Protein AF-A0A165PA59-F1 (afdb_monomer_lite)

pLDDT: mean 86.09, std 17.74, range [39.03, 98.62]

Structure (mmCIF, N/CA/C/O backbone):
data_AF-A0A165PA59-F1
#
_entry.id   AF-A0A165PA59-F1
#
loop_
_atom_site.group_PDB
_atom_site.id
_atom_site.type_symbol
_atom_site.label_atom_id
_atom_site.label_alt_id
_atom_site.label_comp_id
_atom_site.label_asym_id
_atom_site.label_entity_id
_atom_site.label_seq_id
_atom_site.pdbx_PDB_ins_code
_atom_site.Cartn_x
_atom_site.Cartn_y
_atom_site.Cartn_z
_atom_site.occupancy
_atom_site.B_iso_or_equiv
_atom_site.auth_seq_id
_atom_site.auth_comp_id
_atom_site.auth_asym_id
_atom_site.auth_atom_id
_atom_site.pdbx_PDB_model_num
ATOM 1 N N . MET A 1 1 ? 64.901 -26.953 -45.267 1.00 43.97 1 MET A N 1
ATOM 2 C CA . MET A 1 1 ? 63.442 -26.902 -45.429 1.00 43.97 1 MET A CA 1
ATOM 3 C C . MET A 1 1 ? 63.133 -25.618 -46.158 1.00 43.97 1 MET A C 1
ATOM 5 O O . MET A 1 1 ? 63.236 -24.572 -45.540 1.00 43.97 1 MET A O 1
ATOM 9 N N . ASP A 1 2 ? 62.868 -25.517 -47.445 1.00 46.59 2 ASP A N 1
ATOM 10 C CA . ASP A 1 2 ? 62.664 -26.380 -48.616 1.00 46.59 2 ASP A CA 1
ATOM 11 C C . ASP A 1 2 ? 62.467 -25.315 -49.722 1.00 46.59 2 ASP A C 1
ATOM 13 O O . ASP A 1 2 ? 61.924 -24.251 -49.439 1.00 46.59 2 ASP A O 1
ATOM 17 N N . ASN A 1 3 ? 62.831 -25.394 -50.988 1.00 39.03 3 ASN A N 1
ATOM 18 C CA . ASN A 1 3 ? 63.435 -26.355 -51.891 1.00 39.03 3 ASN A CA 1
ATOM 19 C C . ASN A 1 3 ? 63.599 -25.463 -53.150 1.00 39.03 3 ASN A C 1
ATOM 21 O O . ASN A 1 3 ? 62.644 -24.813 -53.569 1.00 39.03 3 ASN A O 1
ATOM 25 N N . GLN A 1 4 ? 64.792 -25.160 -53.656 1.00 43.09 4 GLN A N 1
ATOM 26 C CA . GLN A 1 4 ? 65.420 -25.982 -54.690 1.00 43.09 4 GLN A CA 1
ATOM 27 C C . GLN A 1 4 ? 64.396 -26.627 -55.643 1.00 43.09 4 GLN A C 1
ATOM 29 O O . GLN A 1 4 ? 64.148 -27.823 -55.584 1.00 43.09 4 GLN A O 1
ATOM 34 N N . GLN A 1 5 ? 63.805 -25.847 -56.553 1.00 45.78 5 GLN A N 1
ATOM 35 C CA . GLN A 1 5 ? 63.276 -26.426 -57.789 1.00 45.78 5 GLN A CA 1
ATOM 36 C C . GLN A 1 5 ? 63.194 -25.400 -58.925 1.00 45.78 5 GLN A C 1
ATOM 38 O O . GLN A 1 5 ? 62.396 -24.467 -58.903 1.00 45.78 5 GLN A O 1
ATOM 43 N N . ASN A 1 6 ? 64.018 -25.668 -59.940 1.00 46.66 6 ASN A N 1
ATOM 44 C CA . ASN A 1 6 ? 63.889 -25.247 -61.338 1.00 46.66 6 ASN A CA 1
ATOM 45 C C . ASN A 1 6 ? 64.679 -24.010 -61.784 1.00 46.66 6 ASN A C 1
ATOM 47 O O . ASN A 1 6 ? 64.238 -23.210 -62.604 1.00 46.66 6 ASN A O 1
ATOM 51 N N . GLN A 1 7 ? 65.936 -23.963 -61.343 1.00 44.91 7 GLN A N 1
ATOM 52 C CA . GLN A 1 7 ? 67.061 -23.747 -62.257 1.00 44.91 7 GLN A CA 1
ATOM 53 C C . GLN A 1 7 ? 67.288 -25.049 -63.061 1.00 44.91 7 GLN A C 1
ATOM 55 O O . GLN A 1 7 ? 68.021 -25.916 -62.602 1.00 44.91 7 GLN A O 1
ATOM 60 N N . SER A 1 8 ? 66.599 -25.253 -64.193 1.00 49.06 8 SER A N 1
ATOM 61 C CA . SER A 1 8 ? 66.805 -26.432 -65.071 1.00 49.06 8 SER A CA 1
ATOM 62 C C . SER A 1 8 ? 66.071 -26.336 -66.421 1.00 49.06 8 SER A C 1
ATOM 64 O O . SER A 1 8 ? 65.368 -27.256 -66.821 1.00 49.06 8 SER A O 1
ATOM 66 N N . VAL A 1 9 ? 66.224 -25.229 -67.158 1.00 51.69 9 VAL A N 1
ATOM 67 C CA . VAL A 1 9 ? 65.919 -25.198 -68.613 1.00 51.69 9 VAL A CA 1
ATOM 68 C C . VAL A 1 9 ? 66.969 -24.370 -69.381 1.00 51.69 9 VAL A C 1
ATOM 70 O O . VAL A 1 9 ? 66.689 -23.789 -70.422 1.00 51.69 9 VAL A O 1
ATOM 73 N N . ALA A 1 10 ? 68.190 -24.283 -68.840 1.00 48.81 10 ALA A N 1
ATOM 74 C CA . ALA A 1 10 ? 69.306 -23.539 -69.431 1.00 48.81 10 ALA A CA 1
ATOM 75 C C . ALA A 1 10 ? 70.242 -24.400 -70.304 1.00 48.81 10 ALA A C 1
ATOM 77 O O . ALA A 1 10 ? 71.137 -23.856 -70.933 1.00 48.81 10 ALA A O 1
ATOM 78 N N . GLU A 1 11 ? 70.044 -25.715 -70.398 1.00 47.66 11 GLU A N 1
ATOM 79 C CA . GLU A 1 11 ? 70.949 -26.602 -71.139 1.00 47.66 11 GLU A CA 1
ATOM 80 C C . GLU A 1 11 ? 70.148 -27.723 -71.798 1.00 47.66 11 GLU A C 1
ATOM 82 O O . GLU A 1 11 ? 69.898 -28.753 -71.184 1.00 47.66 11 GLU A O 1
ATOM 87 N N . LEU A 1 12 ? 69.689 -27.513 -73.032 1.00 48.75 12 LEU A N 1
ATOM 88 C CA . LEU A 1 12 ? 69.392 -28.589 -73.981 1.00 48.75 12 LEU A CA 1
ATOM 89 C C . LEU A 1 12 ? 69.238 -27.979 -75.381 1.00 48.75 12 LEU A C 1
ATOM 91 O O . LEU A 1 12 ? 68.203 -27.398 -75.701 1.00 48.75 12 LEU A O 1
ATOM 95 N N . ARG A 1 13 ? 70.274 -28.218 -76.197 1.00 46.50 13 ARG A N 1
ATOM 96 C CA . ARG A 1 13 ? 70.404 -28.018 -77.653 1.00 46.50 13 ARG A CA 1
ATOM 97 C C . ARG A 1 13 ? 70.644 -26.570 -78.114 1.00 46.50 13 ARG A C 1
ATOM 99 O O . ARG A 1 13 ? 69.696 -25.807 -78.188 1.00 46.50 13 ARG A O 1
ATOM 106 N N . GLU A 1 14 ? 71.813 -26.100 -78.564 1.00 47.78 14 GLU A N 1
ATOM 107 C CA . GLU A 1 14 ? 73.073 -26.728 -79.014 1.00 47.78 14 GLU A CA 1
ATOM 108 C C . GLU A 1 14 ? 72.918 -28.105 -79.658 1.00 47.78 14 GLU A C 1
ATOM 110 O O . GLU A 1 14 ? 73.320 -29.116 -79.096 1.00 47.78 14 GLU A O 1
ATOM 115 N N . GLN A 1 15 ? 72.213 -28.148 -80.789 1.00 46.66 15 GLN A N 1
ATOM 116 C CA . GLN A 1 15 ? 72.366 -29.133 -81.870 1.00 46.66 15 GLN A CA 1
ATOM 117 C C . GLN A 1 15 ? 71.216 -28.928 -82.856 1.00 46.66 15 GLN A C 1
ATOM 119 O O . GLN A 1 15 ? 70.137 -29.487 -82.679 1.00 46.66 15 GLN A O 1
ATOM 124 N N . SER A 1 16 ? 71.439 -28.089 -83.864 1.00 46.09 16 SER A N 1
ATOM 125 C CA . SER A 1 16 ? 70.966 -28.315 -85.236 1.00 46.09 16 SER A CA 1
ATOM 126 C C . SER A 1 16 ? 71.482 -27.172 -86.111 1.00 46.09 16 SER A C 1
ATOM 128 O O . SER A 1 16 ? 70.714 -26.403 -86.687 1.00 46.09 16 SER A O 1
ATOM 130 N N . GLU A 1 17 ? 72.808 -27.046 -86.176 1.00 45.47 17 GLU A N 1
ATOM 131 C CA . GLU A 1 17 ? 73.426 -26.481 -87.367 1.00 45.47 17 GLU A CA 1
ATOM 132 C C . GLU A 1 17 ? 73.081 -27.372 -88.569 1.00 45.47 17 GLU A C 1
ATOM 134 O O . GLU A 1 17 ? 72.882 -28.578 -88.436 1.00 45.47 17 GLU A O 1
ATOM 139 N N . GLU A 1 18 ? 73.047 -26.741 -89.739 1.00 47.16 18 GLU A N 1
ATOM 140 C CA . GLU A 1 18 ? 73.250 -27.402 -91.025 1.00 47.16 18 GLU A CA 1
ATOM 141 C C . GLU A 1 18 ? 72.059 -28.189 -91.600 1.00 47.16 18 GLU A C 1
ATOM 143 O O . GLU A 1 18 ? 72.010 -29.415 -91.639 1.00 47.16 18 GLU A O 1
ATOM 148 N N . ASN A 1 19 ? 71.123 -27.458 -92.215 1.00 42.09 19 ASN A N 1
ATOM 149 C CA . ASN A 1 19 ? 70.601 -27.939 -93.492 1.00 42.09 19 ASN A CA 1
ATOM 150 C C . ASN A 1 19 ? 70.258 -26.789 -94.444 1.00 42.09 19 ASN A C 1
ATOM 152 O O . ASN A 1 19 ? 69.203 -26.156 -94.393 1.00 42.09 19 ASN A O 1
ATOM 156 N N . VAL A 1 20 ? 71.223 -26.524 -95.323 1.00 49.94 20 VAL A N 1
ATOM 157 C CA . VAL A 1 20 ? 71.122 -25.667 -96.499 1.00 49.94 20 VAL A CA 1
ATOM 158 C C . VAL A 1 20 ? 70.192 -26.346 -97.501 1.00 49.94 20 VAL A C 1
ATOM 160 O O . VAL A 1 20 ? 70.617 -27.215 -98.259 1.00 49.94 20 VAL A O 1
ATOM 163 N N . HIS A 1 21 ? 68.931 -25.921 -97.560 1.00 44.75 21 HIS A N 1
ATOM 164 C CA . HIS A 1 21 ? 68.066 -26.184 -98.709 1.00 44.75 21 HIS A CA 1
ATOM 165 C C . HIS A 1 21 ? 67.476 -24.886 -99.260 1.00 44.75 21 HIS A C 1
ATOM 167 O O . HIS A 1 21 ? 66.554 -24.277 -98.723 1.00 44.75 21 HIS A O 1
ATOM 173 N N . ARG A 1 22 ? 68.080 -24.479 -100.382 1.00 49.41 22 ARG A N 1
ATOM 174 C CA . ARG A 1 22 ? 67.603 -23.481 -101.335 1.00 49.41 22 ARG A CA 1
ATOM 175 C C . ARG A 1 22 ? 66.211 -23.865 -101.833 1.00 49.41 22 ARG A C 1
ATOM 177 O O . ARG A 1 22 ? 66.063 -24.921 -102.440 1.00 49.41 22 ARG A O 1
ATOM 184 N N . SER A 1 23 ? 65.233 -22.985 -101.636 1.00 44.97 23 SER A N 1
ATOM 185 C CA . SER A 1 23 ? 63.957 -22.888 -102.366 1.00 44.97 23 SER A CA 1
ATOM 186 C C . SER A 1 23 ? 63.273 -21.557 -101.987 1.00 44.97 23 SER A C 1
ATOM 188 O O . SER A 1 23 ? 63.547 -21.015 -100.921 1.00 44.97 23 SER A O 1
ATOM 190 N N . PRO A 1 24 ? 62.395 -21.016 -102.841 1.00 49.44 24 PRO A N 1
ATOM 191 C CA . PRO A 1 24 ? 62.607 -19.897 -103.760 1.00 49.44 24 PRO A CA 1
ATOM 192 C C . PRO A 1 24 ? 62.291 -18.502 -103.155 1.00 49.44 24 PRO A C 1
ATOM 194 O O . PRO A 1 24 ? 61.691 -18.407 -102.084 1.00 49.44 24 PRO A O 1
ATOM 197 N N . PRO A 1 25 ? 62.631 -17.387 -103.837 1.00 48.00 25 PRO A N 1
ATOM 198 C CA . PRO A 1 25 ? 62.260 -16.034 -103.409 1.00 48.00 25 PRO A CA 1
ATOM 199 C C . PRO A 1 25 ? 60.745 -15.795 -103.570 1.00 48.00 25 PRO A C 1
ATOM 201 O O . PRO A 1 25 ? 60.276 -15.275 -104.578 1.00 48.00 25 PRO A O 1
ATOM 204 N N . GLY A 1 26 ? 59.965 -16.198 -102.565 1.00 48.41 26 GLY A N 1
ATOM 205 C CA . GLY A 1 26 ? 58.514 -16.015 -102.498 1.00 48.41 26 GLY A CA 1
ATOM 206 C C . GLY A 1 26 ? 58.102 -14.868 -101.571 1.00 48.41 26 GLY A C 1
ATOM 207 O O . GLY A 1 26 ? 57.873 -15.077 -100.388 1.00 48.41 26 GLY A O 1
ATOM 208 N N . SER A 1 27 ? 58.023 -13.650 -102.110 1.00 53.44 27 SER A N 1
ATOM 209 C CA . SER A 1 27 ? 57.074 -12.573 -101.745 1.00 53.44 27 SER A CA 1
ATOM 210 C C . SER A 1 27 ? 56.603 -12.414 -100.274 1.00 53.44 27 SER A C 1
ATOM 212 O O . SER A 1 27 ? 55.397 -12.360 -100.005 1.00 53.44 27 SER A O 1
ATOM 214 N N . TRP A 1 28 ? 57.513 -12.227 -99.312 1.00 49.41 28 TRP A N 1
ATOM 215 C CA . TRP A 1 28 ? 57.161 -11.826 -97.930 1.00 49.41 28 TRP A CA 1
ATOM 216 C C . TRP A 1 28 ? 56.620 -10.387 -97.828 1.00 49.41 28 TRP A C 1
ATOM 218 O O . TRP A 1 28 ? 55.965 -10.027 -96.850 1.00 49.41 28 TRP A O 1
ATOM 228 N N . THR A 1 29 ? 56.788 -9.582 -98.879 1.00 57.25 29 THR A N 1
ATOM 229 C CA . THR A 1 29 ? 56.208 -8.235 -98.996 1.00 57.25 29 THR A CA 1
ATOM 230 C C . THR A 1 29 ? 54.675 -8.236 -99.096 1.00 57.25 29 THR A C 1
ATOM 232 O O . THR A 1 29 ? 54.064 -7.184 -98.931 1.00 57.25 29 THR A O 1
ATOM 235 N N . SER A 1 30 ? 54.031 -9.398 -99.299 1.00 57.91 30 SER A N 1
ATOM 236 C CA . SER A 1 30 ? 52.562 -9.529 -99.339 1.00 57.91 30 SER A CA 1
ATOM 237 C C . SER A 1 30 ? 51.917 -10.005 -98.026 1.00 57.91 30 SER A C 1
ATOM 239 O O . SER A 1 30 ? 50.702 -9.878 -97.870 1.00 57.91 30 SER A O 1
ATOM 241 N N . VAL A 1 31 ? 52.694 -10.519 -97.061 1.00 62.16 31 VAL A N 1
ATOM 242 C CA . VAL A 1 31 ? 52.158 -11.027 -95.778 1.00 62.16 31 VAL A CA 1
ATOM 243 C C . VAL A 1 31 ? 51.999 -9.897 -94.760 1.00 62.16 31 VAL A C 1
ATOM 245 O O . VAL A 1 31 ? 50.984 -9.826 -94.072 1.00 62.16 31 VAL A O 1
ATOM 248 N N . ILE A 1 32 ? 52.950 -8.961 -94.725 1.00 72.50 32 ILE A N 1
ATOM 249 C CA . ILE A 1 32 ? 52.910 -7.765 -93.870 1.00 72.50 32 ILE A CA 1
ATOM 250 C C . ILE A 1 32 ? 51.631 -6.934 -94.096 1.00 72.50 32 ILE A C 1
ATOM 252 O O . ILE A 1 32 ? 50.944 -6.659 -93.110 1.00 72.50 32 ILE A O 1
ATOM 256 N N . PRO A 1 33 ? 51.225 -6.582 -95.338 1.00 77.88 33 PRO A N 1
ATOM 257 C CA . PRO A 1 33 ? 49.979 -5.844 -95.543 1.00 77.88 33 PRO A CA 1
ATOM 258 C C . PRO A 1 33 ? 48.740 -6.665 -95.163 1.00 77.88 33 PRO A C 1
ATOM 260 O O . PRO A 1 33 ? 47.771 -6.099 -94.671 1.00 77.88 33 PRO A O 1
ATOM 263 N N . ARG A 1 34 ? 48.759 -7.998 -95.307 1.00 76.62 34 ARG A N 1
ATOM 264 C CA . ARG A 1 34 ? 47.630 -8.857 -94.902 1.00 76.62 34 ARG A CA 1
ATOM 265 C C . ARG A 1 34 ? 47.490 -8.963 -93.381 1.00 76.62 34 ARG A C 1
ATOM 267 O O . ARG A 1 34 ? 46.371 -8.908 -92.880 1.00 76.62 34 ARG A O 1
ATOM 274 N N . LEU A 1 35 ? 48.600 -9.048 -92.643 1.00 84.00 35 LEU A N 1
ATOM 275 C CA . LEU A 1 35 ? 48.601 -9.000 -91.176 1.00 84.00 35 LEU A CA 1
ATOM 276 C C . LEU A 1 35 ? 48.203 -7.618 -90.652 1.00 84.00 35 LEU A C 1
ATOM 278 O O . LEU A 1 35 ? 47.472 -7.538 -89.669 1.00 84.00 35 LEU A O 1
ATOM 282 N N . ALA A 1 36 ? 48.624 -6.545 -91.328 1.00 85.12 36 ALA A N 1
ATOM 283 C CA . ALA A 1 36 ? 48.208 -5.184 -91.004 1.00 85.12 36 ALA A CA 1
ATOM 284 C C . ALA A 1 36 ? 46.699 -4.979 -91.216 1.00 85.12 36 ALA A C 1
ATOM 286 O O . ALA A 1 36 ? 46.034 -4.392 -90.370 1.00 85.12 36 ALA A O 1
ATOM 287 N N . VAL A 1 37 ? 46.131 -5.510 -92.306 1.00 85.56 37 VAL A N 1
ATOM 288 C CA . VAL A 1 37 ? 44.679 -5.464 -92.545 1.00 85.56 37 VAL A CA 1
ATOM 289 C C . VAL A 1 37 ? 43.925 -6.326 -91.524 1.00 85.56 37 VAL A C 1
ATOM 291 O O . VAL A 1 37 ? 42.912 -5.887 -90.985 1.00 85.56 37 VAL A O 1
ATOM 294 N N . GLY A 1 38 ? 44.430 -7.521 -91.197 1.00 87.25 38 GLY A N 1
ATOM 295 C CA . GLY A 1 38 ? 43.824 -8.395 -90.188 1.00 87.25 38 GLY A CA 1
ATOM 296 C C . GLY A 1 38 ? 43.825 -7.787 -88.782 1.00 87.25 38 GLY A C 1
ATOM 297 O O . GLY A 1 38 ? 42.800 -7.814 -88.099 1.00 87.25 38 GLY A O 1
ATOM 298 N N . SER A 1 39 ? 44.938 -7.184 -88.356 1.00 86.06 39 SER A N 1
ATOM 299 C CA . SER A 1 39 ? 45.032 -6.511 -87.057 1.00 86.06 39 SER A CA 1
ATOM 300 C C . SER A 1 39 ? 44.167 -5.255 -87.003 1.00 86.06 39 SER A C 1
ATOM 302 O O . SER A 1 39 ? 43.528 -5.023 -85.984 1.00 86.06 39 SER A O 1
ATOM 304 N N . LEU A 1 40 ? 44.052 -4.501 -88.100 1.00 91.88 40 LEU A N 1
ATOM 305 C CA . LEU A 1 40 ? 43.181 -3.328 -88.180 1.00 91.88 40 LEU A CA 1
ATOM 306 C C . LEU A 1 40 ? 41.698 -3.679 -87.971 1.00 91.88 40 LEU A C 1
ATOM 308 O O . LEU A 1 40 ? 40.965 -2.878 -87.398 1.00 91.88 40 LEU A O 1
ATOM 312 N N . VAL A 1 41 ? 41.261 -4.873 -88.391 1.00 89.44 41 VAL A N 1
ATOM 313 C CA . VAL A 1 41 ? 39.879 -5.353 -88.197 1.00 89.44 41 VAL A CA 1
ATOM 314 C C . VAL A 1 41 ? 39.678 -5.999 -86.821 1.00 89.44 41 VAL A C 1
ATOM 316 O O . VAL A 1 41 ? 38.639 -5.800 -86.193 1.00 89.44 41 VAL A O 1
ATOM 319 N N . LEU A 1 42 ? 40.667 -6.736 -86.308 1.00 91.56 42 LEU A N 1
ATOM 320 C CA . LEU A 1 42 ? 40.594 -7.369 -84.983 1.00 91.56 42 LEU A CA 1
ATOM 321 C C . LEU A 1 42 ? 40.731 -6.370 -83.829 1.00 91.56 42 LEU A C 1
ATOM 323 O O . LEU A 1 42 ? 40.122 -6.556 -82.775 1.00 91.56 42 LEU A O 1
ATOM 327 N N . LEU A 1 43 ? 41.502 -5.299 -84.018 1.00 91.06 43 LEU A N 1
ATOM 328 C CA . LEU A 1 43 ? 41.762 -4.292 -82.995 1.00 91.06 43 LEU A CA 1
ATOM 329 C C . LEU A 1 43 ? 40.486 -3.611 -82.478 1.00 91.06 43 LEU A C 1
ATOM 331 O O . LEU A 1 43 ? 40.310 -3.618 -81.264 1.00 91.06 43 LEU A O 1
ATOM 335 N N . PRO A 1 44 ? 39.548 -3.092 -83.296 1.00 88.69 44 PRO A N 1
ATOM 336 C CA . PRO A 1 44 ? 38.299 -2.544 -82.769 1.00 88.69 44 PRO A CA 1
ATOM 337 C C . PRO A 1 44 ? 37.459 -3.614 -82.062 1.00 88.69 44 PRO A C 1
ATOM 339 O O . PRO A 1 44 ? 36.853 -3.323 -81.031 1.00 88.69 44 PRO A O 1
ATOM 342 N N . PHE A 1 45 ? 37.479 -4.860 -82.550 1.00 92.25 45 PHE A N 1
ATOM 343 C CA . PHE A 1 45 ? 36.725 -5.955 -81.940 1.00 92.25 45 PHE A CA 1
ATOM 344 C C . PHE A 1 45 ? 37.257 -6.334 -80.547 1.00 92.25 45 PHE A C 1
ATOM 346 O O . PHE A 1 45 ? 36.472 -6.654 -79.660 1.00 92.25 45 PHE A O 1
ATOM 353 N N . ALA A 1 46 ? 38.569 -6.227 -80.315 1.00 90.69 46 ALA A N 1
ATOM 354 C CA . ALA A 1 46 ? 39.184 -6.436 -79.002 1.00 90.69 46 ALA A CA 1
ATOM 355 C C . ALA A 1 46 ? 39.154 -5.179 -78.107 1.00 90.69 46 ALA A C 1
ATOM 357 O O . ALA A 1 46 ? 39.040 -5.276 -76.884 1.00 90.69 46 ALA A O 1
ATOM 358 N N . PHE A 1 47 ? 39.243 -3.984 -78.695 1.00 94.50 47 PHE A N 1
ATOM 359 C CA . PHE A 1 47 ? 39.394 -2.730 -77.953 1.00 94.50 47 PHE A CA 1
ATOM 360 C C . PHE A 1 47 ? 38.066 -2.196 -77.410 1.00 94.50 47 PHE A C 1
ATOM 362 O O . PHE A 1 47 ? 38.017 -1.704 -76.283 1.00 94.50 47 PHE A O 1
ATOM 369 N N . VAL A 1 48 ? 36.970 -2.327 -78.164 1.00 94.38 48 VAL A N 1
ATOM 370 C CA . VAL A 1 48 ? 35.631 -1.903 -77.723 1.00 94.38 48 VAL A CA 1
ATOM 371 C C . VAL A 1 48 ? 35.194 -2.585 -76.414 1.00 94.38 48 VAL A C 1
ATOM 373 O O . VAL A 1 48 ? 34.853 -1.858 -75.474 1.00 94.38 48 VAL A O 1
ATOM 376 N N . PRO A 1 49 ? 35.232 -3.928 -76.271 1.00 93.12 49 PRO A N 1
ATOM 377 C CA . PRO A 1 49 ? 34.854 -4.573 -75.014 1.00 93.12 49 PRO A CA 1
ATOM 378 C C . PRO A 1 49 ? 35.800 -4.198 -73.866 1.00 93.12 49 PRO A C 1
ATOM 380 O O . PRO A 1 49 ? 35.336 -3.978 -72.747 1.00 93.12 49 PRO A O 1
ATOM 383 N N . TYR A 1 50 ? 37.099 -4.023 -74.133 1.00 95.56 50 TYR A N 1
ATOM 384 C CA . TYR A 1 50 ? 38.056 -3.566 -73.122 1.00 95.56 50 TYR A CA 1
ATOM 385 C C . TYR A 1 50 ? 37.717 -2.164 -72.591 1.00 95.56 50 TYR A C 1
ATOM 387 O O . TYR A 1 50 ? 37.699 -1.937 -71.378 1.00 95.56 50 TYR A O 1
ATOM 395 N N . LEU A 1 51 ? 37.387 -1.222 -73.481 1.00 95.19 51 LEU A N 1
ATOM 396 C CA . LEU A 1 51 ? 36.976 0.126 -73.086 1.00 95.19 51 LEU A CA 1
ATOM 397 C C . LEU A 1 51 ? 35.663 0.127 -72.295 1.00 95.19 51 LEU A C 1
ATOM 399 O O . LEU A 1 51 ? 35.540 0.878 -71.324 1.00 95.19 51 LEU A O 1
ATOM 403 N N . LEU A 1 52 ? 34.699 -0.717 -72.674 1.00 95.88 52 LEU A N 1
ATOM 404 C CA . LEU A 1 52 ? 33.436 -0.864 -71.947 1.00 95.88 52 LEU A CA 1
ATOM 405 C C . LEU A 1 52 ? 33.668 -1.378 -70.522 1.00 95.88 52 LEU A C 1
ATOM 407 O O . LEU A 1 52 ? 33.180 -0.761 -69.573 1.00 95.88 52 LEU A O 1
ATOM 411 N N . VAL A 1 53 ? 34.473 -2.431 -70.357 1.00 96.75 53 VAL A N 1
ATOM 412 C CA . VAL A 1 53 ? 34.837 -2.967 -69.034 1.00 96.75 53 VAL A CA 1
ATOM 413 C C . VAL A 1 53 ? 35.587 -1.920 -68.213 1.00 96.75 53 VAL A C 1
ATOM 415 O O . VAL A 1 53 ? 35.283 -1.721 -67.038 1.00 96.75 53 VAL A O 1
ATOM 418 N N . ARG A 1 54 ? 36.515 -1.172 -68.823 1.00 96.12 54 ARG A N 1
ATOM 419 C CA . ARG A 1 54 ? 37.237 -0.094 -68.133 1.00 96.12 54 ARG A CA 1
ATOM 420 C C . ARG A 1 54 ? 36.288 0.994 -67.630 1.00 96.12 54 ARG A C 1
ATOM 422 O O . ARG A 1 54 ? 36.431 1.452 -66.497 1.00 96.12 54 ARG A O 1
ATOM 429 N N . ARG A 1 55 ? 35.298 1.390 -68.437 1.00 95.94 55 ARG A N 1
ATOM 430 C CA . ARG A 1 55 ? 34.272 2.362 -68.029 1.00 95.94 55 ARG A CA 1
ATOM 431 C C . ARG A 1 55 ? 33.400 1.815 -66.894 1.00 95.94 55 ARG A C 1
ATOM 433 O O . ARG A 1 55 ? 33.120 2.557 -65.954 1.00 95.94 55 ARG A O 1
ATOM 440 N N . GLN A 1 56 ? 33.021 0.538 -66.946 1.00 96.25 56 GLN A N 1
ATOM 441 C CA . GLN A 1 56 ? 32.255 -0.121 -65.883 1.00 96.25 56 GLN A CA 1
ATOM 442 C C . GLN A 1 56 ? 33.044 -0.216 -64.575 1.00 96.25 56 GLN A C 1
ATOM 444 O O . GLN A 1 56 ? 32.500 0.118 -63.530 1.00 96.25 56 GLN A O 1
ATOM 449 N N . LEU A 1 57 ? 34.330 -0.575 -64.617 1.00 96.81 57 LEU A N 1
ATOM 450 C CA . LEU A 1 57 ? 35.190 -0.623 -63.429 1.00 96.81 57 LEU A CA 1
ATOM 451 C C . LEU A 1 57 ? 35.328 0.748 -62.762 1.00 96.81 57 LEU A C 1
ATOM 453 O O . LEU A 1 57 ? 35.285 0.845 -61.538 1.00 96.81 57 LEU A O 1
ATOM 457 N N . ILE A 1 58 ? 35.450 1.820 -63.552 1.00 96.81 58 ILE A N 1
ATOM 458 C CA . ILE A 1 58 ? 35.493 3.188 -63.014 1.00 96.81 58 ILE A CA 1
ATOM 459 C C . ILE A 1 58 ? 34.148 3.558 -62.374 1.00 96.81 58 ILE A C 1
ATOM 461 O O . ILE A 1 58 ? 34.133 4.143 -61.292 1.00 96.81 58 ILE A O 1
ATOM 465 N N . ALA A 1 59 ? 33.027 3.207 -63.011 1.00 96.19 59 ALA A N 1
ATOM 466 C CA . ALA A 1 59 ? 31.696 3.449 -62.458 1.00 96.19 59 ALA A CA 1
ATOM 467 C C . ALA A 1 59 ? 31.468 2.669 -61.151 1.00 96.19 59 ALA A C 1
ATOM 469 O O . ALA A 1 59 ? 31.045 3.269 -60.166 1.00 96.19 59 ALA A O 1
ATOM 470 N N . LEU A 1 60 ? 31.835 1.381 -61.110 1.00 96.88 60 LEU A N 1
ATOM 471 C CA . LEU A 1 60 ? 31.765 0.544 -59.908 1.00 96.88 60 LEU A CA 1
ATOM 472 C C . LEU A 1 60 ? 32.646 1.085 -58.782 1.00 96.88 60 LEU A C 1
ATOM 474 O O . LEU A 1 60 ? 32.243 1.086 -57.623 1.00 96.88 60 LEU A O 1
ATOM 478 N N . ARG A 1 61 ? 33.853 1.560 -59.106 1.00 96.62 61 ARG A N 1
ATOM 479 C CA . ARG A 1 61 ? 34.757 2.135 -58.107 1.00 96.62 61 ARG A CA 1
ATOM 480 C C . ARG A 1 61 ? 34.169 3.403 -57.493 1.00 96.62 61 ARG A C 1
ATOM 482 O O . ARG A 1 61 ? 34.192 3.546 -56.277 1.00 96.62 61 ARG A O 1
ATOM 489 N N . ARG A 1 62 ? 33.584 4.279 -58.316 1.00 96.69 62 ARG A N 1
ATOM 490 C CA . ARG A 1 62 ? 32.893 5.484 -57.832 1.00 96.69 62 ARG A CA 1
ATOM 491 C C . ARG A 1 62 ? 31.662 5.145 -56.994 1.00 96.69 62 ARG A C 1
ATOM 493 O O . ARG A 1 62 ? 31.447 5.788 -55.974 1.00 96.69 62 ARG A O 1
ATOM 500 N N . SER A 1 63 ? 30.873 4.138 -57.379 1.00 96.69 63 SER A N 1
ATOM 501 C CA . SER A 1 63 ? 29.729 3.711 -56.565 1.00 96.69 63 SER A CA 1
ATOM 502 C C . SER A 1 63 ? 30.169 3.078 -55.248 1.00 96.69 63 SER A C 1
ATOM 504 O O . SER A 1 63 ? 29.554 3.341 -54.225 1.00 96.69 63 SER A O 1
ATOM 506 N N . ALA A 1 64 ? 31.246 2.287 -55.248 1.00 97.06 64 ALA A N 1
ATOM 507 C CA . ALA A 1 64 ? 31.798 1.706 -54.028 1.00 97.06 64 ALA A CA 1
ATOM 508 C C . ALA A 1 64 ? 32.294 2.792 -53.061 1.00 97.06 64 ALA A C 1
ATOM 510 O O . ALA A 1 64 ? 32.026 2.715 -51.868 1.00 97.06 64 ALA A O 1
ATOM 511 N N . GLU A 1 65 ? 32.954 3.833 -53.573 1.00 97.44 65 GLU A N 1
ATOM 512 C CA . GLU A 1 65 ? 33.411 4.975 -52.773 1.00 97.44 65 GLU A CA 1
ATOM 513 C C . GLU A 1 65 ? 32.239 5.799 -52.214 1.00 97.44 65 GLU A C 1
ATOM 515 O O . GLU A 1 65 ? 32.245 6.162 -51.037 1.00 97.44 65 GLU A O 1
ATOM 520 N N . ALA A 1 66 ? 31.191 6.017 -53.016 1.00 96.69 66 ALA A N 1
ATOM 521 C CA . ALA A 1 66 ? 29.964 6.669 -52.562 1.00 96.69 66 ALA A CA 1
ATOM 522 C C . ALA A 1 66 ? 29.223 5.847 -51.491 1.00 96.69 66 ALA A C 1
ATOM 524 O O . ALA A 1 66 ? 28.758 6.399 -50.499 1.00 96.69 66 ALA A O 1
ATOM 525 N N . ILE A 1 67 ? 29.146 4.521 -51.645 1.00 97.12 67 ILE A N 1
ATOM 526 C CA . ILE A 1 67 ? 28.543 3.644 -50.633 1.00 97.12 67 ILE A CA 1
ATOM 527 C C . ILE A 1 67 ? 29.378 3.671 -49.350 1.00 97.12 67 ILE A C 1
ATOM 529 O O . ILE A 1 67 ? 28.817 3.805 -48.264 1.00 97.12 67 ILE A O 1
ATOM 533 N N . ASN A 1 68 ? 30.708 3.613 -49.456 1.00 97.25 68 ASN A N 1
ATOM 534 C CA . ASN A 1 68 ? 31.582 3.604 -48.287 1.00 97.25 68 ASN A CA 1
ATOM 535 C C . ASN A 1 68 ? 31.454 4.894 -47.458 1.00 97.25 68 ASN A C 1
ATOM 537 O O . ASN A 1 68 ? 31.386 4.828 -46.234 1.00 97.25 68 ASN A O 1
ATOM 541 N N . SER A 1 69 ? 31.327 6.059 -48.102 1.00 97.25 69 SER A N 1
ATOM 542 C CA . SER A 1 69 ? 31.121 7.321 -47.379 1.00 97.25 69 SER A CA 1
ATOM 543 C C . SER A 1 69 ? 29.758 7.386 -46.680 1.00 97.25 69 SER A C 1
ATOM 545 O O . SER A 1 69 ? 29.685 7.812 -45.527 1.00 97.25 69 SER A O 1
ATOM 547 N N . THR A 1 70 ? 28.684 6.898 -47.315 1.00 97.38 70 THR A N 1
ATOM 548 C CA . THR A 1 70 ? 27.364 6.807 -46.659 1.00 97.38 70 THR A CA 1
ATOM 549 C C . THR A 1 70 ? 27.364 5.825 -45.491 1.00 97.38 70 THR A C 1
ATOM 551 O O . THR A 1 70 ? 26.752 6.101 -44.461 1.00 97.38 70 THR A O 1
ATOM 554 N N . PHE A 1 71 ? 28.097 4.715 -45.608 1.00 97.25 71 PHE A N 1
ATOM 555 C CA . PHE A 1 71 ? 28.239 3.740 -44.534 1.00 97.25 71 PHE A CA 1
ATOM 556 C C . PHE A 1 71 ? 29.010 4.318 -43.345 1.00 97.25 71 PHE A C 1
ATOM 558 O O . PHE A 1 71 ? 28.583 4.145 -42.206 1.00 97.25 71 PHE A O 1
ATOM 565 N N . GLU A 1 72 ? 30.100 5.054 -43.583 1.00 97.69 72 GLU A N 1
ATOM 566 C CA . GLU A 1 72 ? 30.831 5.729 -42.506 1.00 97.69 72 GLU A CA 1
ATOM 567 C C . GLU A 1 72 ? 29.968 6.763 -41.774 1.00 97.69 72 GLU A C 1
ATOM 569 O O . GLU A 1 72 ? 30.023 6.840 -40.544 1.00 97.69 72 GLU A O 1
ATOM 574 N N . LEU A 1 73 ? 29.157 7.537 -42.501 1.00 97.44 73 LEU A N 1
ATOM 575 C CA . LEU A 1 73 ? 28.225 8.494 -41.899 1.00 97.44 73 LEU A CA 1
ATOM 576 C C . LEU A 1 73 ? 27.155 7.780 -41.069 1.00 97.44 73 LEU A C 1
ATOM 578 O O . LEU A 1 73 ? 27.017 8.076 -39.883 1.00 97.44 73 LEU A O 1
ATOM 582 N N . ALA A 1 74 ? 26.492 6.770 -41.635 1.00 96.06 74 ALA A N 1
ATOM 583 C CA . ALA A 1 74 ? 25.492 5.979 -40.922 1.00 96.06 74 ALA A CA 1
ATOM 584 C C . ALA A 1 74 ? 26.085 5.290 -39.679 1.00 96.06 74 ALA A C 1
ATOM 586 O O . ALA A 1 74 ? 25.470 5.260 -38.616 1.00 96.06 74 ALA A O 1
ATOM 587 N N . GLN A 1 75 ? 27.315 4.778 -39.765 1.00 97.75 75 GLN A N 1
ATOM 588 C CA . GLN A 1 75 ? 27.997 4.164 -38.628 1.00 97.75 75 GLN A CA 1
ATOM 589 C C . GLN A 1 75 ? 28.319 5.186 -37.529 1.00 97.75 75 GLN A C 1
ATOM 591 O O . GLN A 1 75 ? 28.238 4.859 -36.342 1.00 97.75 75 GLN A O 1
ATOM 596 N N . ARG A 1 76 ? 28.689 6.420 -37.894 1.00 97.88 76 ARG A N 1
ATOM 597 C CA . ARG A 1 76 ? 28.901 7.509 -36.928 1.00 97.88 76 ARG A CA 1
ATOM 598 C C . ARG A 1 76 ? 27.594 7.918 -36.258 1.00 97.88 76 ARG A C 1
ATOM 600 O O . ARG A 1 76 ? 27.584 8.051 -35.037 1.00 97.88 76 ARG A O 1
ATOM 607 N N . GLU A 1 77 ? 26.511 8.043 -37.016 1.00 97.44 77 GLU A N 1
ATOM 608 C CA . GLU A 1 77 ? 25.181 8.362 -36.487 1.00 97.44 77 GLU A CA 1
ATOM 609 C C . GLU A 1 77 ? 24.671 7.272 -35.540 1.00 97.44 77 GLU A C 1
ATOM 611 O O . GLU A 1 77 ? 24.263 7.574 -34.422 1.00 97.44 77 GLU A O 1
ATOM 616 N N . LEU A 1 78 ? 24.800 5.995 -35.916 1.00 96.69 78 LEU A N 1
ATOM 617 C CA . LEU A 1 78 ? 24.433 4.874 -35.047 1.00 96.69 78 LEU A CA 1
ATOM 618 C C . LEU A 1 78 ? 25.252 4.854 -33.752 1.00 96.69 78 LEU A C 1
ATOM 620 O O . LEU A 1 78 ? 24.704 4.591 -32.684 1.00 96.69 78 LEU A O 1
ATOM 624 N N . ARG A 1 79 ? 26.556 5.153 -33.814 1.00 97.69 79 ARG A N 1
ATOM 625 C CA . ARG A 1 79 ? 27.396 5.266 -32.609 1.00 97.69 79 ARG A CA 1
ATOM 626 C C . ARG A 1 79 ? 26.985 6.449 -31.736 1.00 97.69 79 ARG A C 1
ATOM 628 O O . ARG A 1 79 ? 26.958 6.297 -30.517 1.00 97.69 79 ARG A O 1
ATOM 635 N N . ALA A 1 80 ? 26.667 7.596 -32.332 1.00 96.81 80 ALA A N 1
ATOM 636 C CA . ALA A 1 80 ? 26.192 8.765 -31.599 1.00 96.81 80 ALA A CA 1
ATOM 637 C C . ALA A 1 80 ? 24.859 8.468 -30.892 1.00 96.81 80 ALA A C 1
ATOM 639 O O . ALA A 1 80 ? 24.766 8.654 -29.680 1.00 96.81 80 ALA A O 1
ATOM 640 N N . ALA A 1 81 ? 23.893 7.885 -31.606 1.00 94.62 81 ALA A N 1
ATOM 641 C CA . ALA A 1 81 ? 22.604 7.480 -31.049 1.00 94.62 81 ALA A CA 1
ATOM 642 C C . ALA A 1 81 ? 22.748 6.399 -29.963 1.00 94.62 81 ALA A C 1
ATOM 644 O O . ALA A 1 81 ? 22.090 6.459 -28.927 1.00 94.62 81 ALA A O 1
ATOM 645 N N . ALA A 1 82 ? 23.642 5.421 -30.146 1.00 95.75 82 ALA A N 1
ATOM 646 C CA . ALA A 1 82 ? 23.911 4.402 -29.131 1.00 95.75 82 ALA A CA 1
ATOM 647 C C . ALA A 1 82 ? 24.501 5.005 -27.845 1.00 95.75 82 ALA A C 1
ATOM 649 O O . ALA A 1 82 ? 24.127 4.595 -26.747 1.00 95.75 82 ALA A O 1
ATOM 650 N N . LEU A 1 83 ? 25.399 5.989 -27.966 1.00 96.38 83 LEU A N 1
ATOM 651 C CA . LEU A 1 83 ? 25.960 6.699 -26.815 1.00 96.38 83 LEU A CA 1
ATOM 652 C C . LEU A 1 83 ? 24.921 7.579 -26.115 1.00 96.38 83 LEU A C 1
ATOM 654 O O . LEU A 1 83 ? 24.925 7.646 -24.887 1.00 96.38 83 LEU A O 1
ATOM 658 N N . GLU A 1 84 ? 24.037 8.230 -26.867 1.00 94.81 84 GLU A N 1
ATOM 659 C CA . GLU A 1 84 ? 22.939 9.029 -26.318 1.00 94.81 84 GLU A CA 1
ATOM 660 C C . GLU A 1 84 ? 21.943 8.150 -25.552 1.00 94.81 84 GLU A C 1
ATOM 662 O O . GLU A 1 84 ? 21.683 8.401 -24.376 1.00 94.81 84 GLU A O 1
ATOM 667 N N . ASN A 1 85 ? 21.509 7.034 -26.142 1.00 91.44 85 ASN A N 1
ATOM 668 C CA . ASN A 1 85 ? 20.643 6.059 -25.475 1.00 91.44 85 ASN A CA 1
ATOM 669 C C . ASN A 1 85 ? 21.302 5.452 -24.227 1.00 91.44 85 ASN A C 1
ATOM 671 O O . ASN A 1 85 ? 20.646 5.252 -23.206 1.00 91.44 85 ASN A O 1
ATOM 675 N N . ALA A 1 86 ? 22.612 5.189 -24.272 1.00 91.75 86 ALA A N 1
ATOM 676 C CA . ALA A 1 86 ? 23.352 4.694 -23.113 1.00 91.75 86 ALA A CA 1
ATOM 677 C C . ALA A 1 86 ? 23.470 5.733 -21.984 1.00 91.75 86 ALA A C 1
ATOM 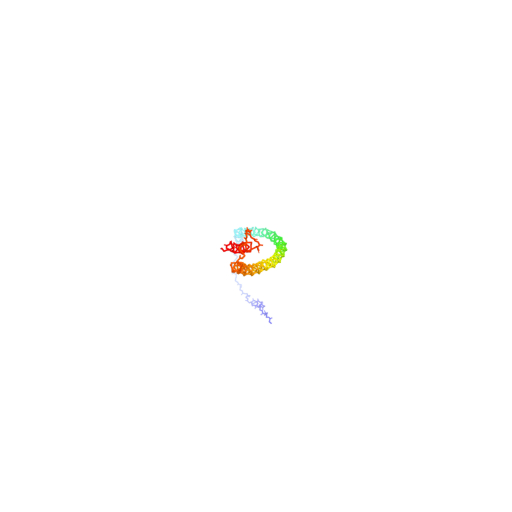679 O O . ALA A 1 86 ? 23.643 5.348 -20.825 1.00 91.75 86 ALA A O 1
ATOM 680 N N . ARG A 1 87 ? 23.406 7.034 -22.298 1.00 91.62 87 ARG A N 1
ATOM 681 C CA . ARG A 1 87 ? 23.357 8.112 -21.298 1.00 91.62 87 ARG A CA 1
ATOM 682 C C . ARG A 1 87 ? 21.958 8.237 -20.705 1.00 91.62 87 ARG A C 1
ATOM 684 O O . ARG A 1 87 ? 21.834 8.122 -19.491 1.00 91.62 87 ARG A O 1
ATOM 691 N N . LEU A 1 88 ? 20.932 8.344 -21.550 1.00 90.38 88 LEU A N 1
ATOM 692 C CA . LEU A 1 88 ? 19.533 8.432 -21.117 1.00 90.38 88 LEU A CA 1
ATOM 693 C C . LEU A 1 88 ? 19.145 7.246 -20.223 1.00 90.38 88 LEU A C 1
ATOM 695 O O . LEU A 1 88 ? 18.624 7.432 -19.128 1.00 90.38 88 LEU A O 1
ATOM 699 N N . GLY A 1 89 ? 19.535 6.027 -20.608 1.00 91.88 89 GLY A N 1
ATOM 700 C CA . GLY A 1 89 ? 19.248 4.837 -19.809 1.00 91.88 89 GLY A CA 1
ATOM 701 C C . GLY A 1 89 ? 19.908 4.830 -18.423 1.00 91.88 89 GLY A C 1
ATOM 702 O O . GLY A 1 89 ? 19.384 4.201 -17.506 1.00 91.88 89 GLY A O 1
ATOM 703 N N . LYS A 1 90 ? 21.043 5.517 -18.228 1.00 94.06 90 LYS A N 1
ATOM 704 C CA . LYS A 1 90 ? 21.673 5.633 -16.901 1.00 94.06 90 LYS A CA 1
ATOM 705 C C . LYS A 1 90 ? 20.919 6.605 -16.008 1.00 94.06 90 LYS A C 1
ATOM 707 O O . LYS A 1 90 ? 20.732 6.298 -14.831 1.00 94.06 90 LYS A O 1
ATOM 712 N N . ASP A 1 91 ? 20.483 7.729 -16.560 1.00 94.38 91 ASP A N 1
ATOM 713 C CA . ASP A 1 91 ? 19.735 8.739 -15.813 1.00 94.38 91 ASP A CA 1
ATOM 714 C C . ASP A 1 91 ? 18.374 8.177 -15.377 1.00 94.38 91 ASP A C 1
ATOM 716 O O . ASP A 1 91 ? 18.033 8.244 -14.193 1.00 94.38 91 ASP A O 1
ATOM 720 N N . ASP A 1 92 ? 17.687 7.463 -16.273 1.00 93.81 92 ASP A N 1
ATOM 721 C CA . ASP A 1 92 ? 16.449 6.741 -15.960 1.00 93.81 92 ASP A CA 1
ATOM 722 C C . ASP A 1 92 ? 16.670 5.670 -14.877 1.00 93.81 92 ASP A C 1
ATOM 724 O O . ASP A 1 92 ? 15.872 5.515 -13.947 1.00 93.81 92 ASP A O 1
ATOM 728 N N . GLN A 1 93 ? 17.787 4.933 -14.931 1.00 94.12 93 GLN A N 1
ATOM 729 C CA . GLN A 1 93 ? 18.137 3.958 -13.891 1.00 94.12 93 GLN A CA 1
ATOM 730 C C . GLN A 1 93 ? 18.406 4.605 -12.529 1.00 94.12 93 GLN A C 1
ATOM 732 O O . GLN A 1 93 ? 18.099 4.014 -11.492 1.00 94.12 93 GLN A O 1
ATOM 737 N N . VAL A 1 94 ? 19.005 5.794 -12.493 1.00 96.12 94 VAL A N 1
ATOM 738 C CA 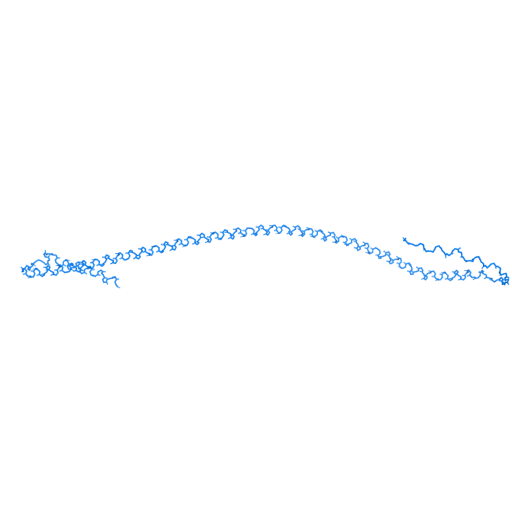. VAL A 1 94 ? 19.209 6.528 -11.239 1.00 96.12 94 VAL A CA 1
ATOM 739 C C . VAL A 1 94 ? 17.870 7.032 -10.707 1.00 96.12 94 VAL A C 1
ATOM 741 O O . VAL A 1 94 ? 17.578 6.830 -9.527 1.00 96.12 94 VAL A O 1
ATOM 744 N N . GLN A 1 95 ? 17.023 7.603 -11.565 1.00 96.56 95 GLN A N 1
ATOM 745 C CA . GLN A 1 95 ? 15.712 8.121 -11.178 1.00 96.56 95 GLN A CA 1
ATOM 746 C C . GLN A 1 95 ? 14.794 7.015 -10.644 1.00 96.56 95 GLN A C 1
ATOM 748 O O . GLN A 1 95 ? 14.192 7.164 -9.580 1.00 96.56 95 GLN A O 1
ATOM 753 N N . THR A 1 96 ? 14.744 5.868 -11.323 1.00 94.44 96 THR A N 1
ATOM 754 C CA . THR A 1 96 ? 13.970 4.700 -10.874 1.00 94.44 96 THR A CA 1
ATOM 755 C C . THR A 1 96 ? 14.472 4.155 -9.540 1.00 94.44 96 THR A C 1
ATOM 757 O O . THR A 1 96 ? 13.662 3.834 -8.673 1.00 94.44 96 THR A O 1
ATOM 760 N N . LYS A 1 97 ? 15.792 4.111 -9.309 1.00 97.38 97 LYS A N 1
ATOM 761 C CA . LYS A 1 97 ? 16.357 3.714 -8.006 1.00 97.38 97 LYS A CA 1
ATOM 762 C C . LYS A 1 97 ? 15.987 4.684 -6.887 1.00 97.38 97 LYS A C 1
ATOM 764 O O . LYS A 1 97 ? 15.715 4.240 -5.773 1.00 97.38 97 LYS A O 1
ATOM 769 N N . VAL A 1 98 ? 15.988 5.989 -7.159 1.00 97.94 98 VAL A N 1
ATOM 770 C CA . VAL A 1 98 ? 15.574 7.007 -6.181 1.00 97.94 98 VAL A CA 1
ATOM 771 C C . VAL A 1 98 ? 14.095 6.843 -5.838 1.00 97.94 98 VAL A C 1
ATOM 773 O O . VAL A 1 98 ? 13.753 6.781 -4.659 1.00 97.94 98 VAL A O 1
ATOM 776 N N . LEU A 1 99 ? 13.236 6.686 -6.847 1.00 97.50 99 LEU A N 1
ATOM 777 C CA . LEU A 1 99 ? 11.803 6.472 -6.653 1.00 97.50 99 LEU A CA 1
ATOM 778 C C . LEU A 1 99 ? 11.520 5.171 -5.886 1.00 97.50 99 LEU A C 1
ATOM 780 O O . LEU A 1 99 ? 10.720 5.174 -4.956 1.00 97.50 99 LEU A O 1
ATOM 784 N N . LEU A 1 100 ? 12.235 4.086 -6.193 1.00 98.06 100 LEU A N 1
ATOM 785 C CA . LEU A 1 100 ? 12.105 2.819 -5.471 1.00 98.06 100 LEU A CA 1
ATOM 786 C C . LEU A 1 100 ? 12.496 2.951 -3.992 1.00 98.06 100 LEU A C 1
ATOM 788 O O . LEU A 1 100 ? 11.795 2.424 -3.132 1.00 98.06 100 LEU A O 1
ATOM 792 N N . ARG A 1 101 ? 13.578 3.677 -3.677 1.00 98.19 101 ARG A N 1
ATOM 793 C CA . ARG A 1 101 ? 13.961 3.957 -2.281 1.00 98.19 101 ARG A CA 1
ATOM 794 C C . ARG A 1 101 ? 12.911 4.788 -1.554 1.00 98.19 101 ARG A C 1
ATOM 796 O O . ARG A 1 101 ? 12.677 4.550 -0.375 1.00 98.19 101 ARG A O 1
ATOM 803 N N . HIS A 1 102 ? 12.298 5.748 -2.241 1.00 98.06 102 HIS A N 1
ATOM 804 C CA . HIS A 1 102 ? 11.240 6.563 -1.658 1.00 98.06 102 HIS A CA 1
ATOM 805 C C . HIS A 1 102 ? 10.005 5.718 -1.333 1.00 98.06 102 HIS A C 1
ATOM 807 O O . HIS A 1 102 ? 9.556 5.722 -0.194 1.00 98.06 102 HIS A O 1
ATOM 813 N N . ILE A 1 103 ? 9.559 4.886 -2.281 1.00 97.62 103 ILE A N 1
ATOM 814 C CA . ILE A 1 103 ? 8.464 3.931 -2.060 1.00 97.62 103 ILE A CA 1
ATOM 815 C C . ILE A 1 103 ? 8.791 2.983 -0.905 1.00 97.62 103 ILE A C 1
ATOM 817 O O . ILE A 1 103 ? 7.938 2.716 -0.066 1.00 97.62 103 ILE A O 1
ATOM 821 N N . GLN A 1 104 ? 10.021 2.469 -0.844 1.00 98.31 104 GLN A N 1
ATOM 822 C CA . GLN A 1 104 ? 10.437 1.596 0.249 1.00 98.31 104 GLN A CA 1
ATOM 823 C C . GLN A 1 104 ? 10.321 2.305 1.604 1.00 98.31 104 GLN A C 1
ATOM 825 O O . GLN A 1 104 ? 9.777 1.736 2.546 1.00 98.31 104 GLN A O 1
ATOM 830 N N . TRP A 1 105 ? 10.780 3.555 1.686 1.00 98.56 105 TRP A N 1
ATOM 831 C CA . TRP A 1 105 ? 10.669 4.361 2.897 1.00 98.56 105 TRP A CA 1
ATOM 832 C C . TRP A 1 105 ? 9.210 4.632 3.288 1.00 98.56 105 TRP A C 1
ATOM 834 O O . TRP A 1 105 ? 8.860 4.491 4.458 1.00 98.56 105 TRP A O 1
ATOM 844 N N . ASP A 1 106 ? 8.345 4.944 2.320 1.00 98.50 106 ASP A N 1
ATOM 845 C CA . ASP A 1 106 ? 6.912 5.146 2.560 1.00 98.50 106 ASP A CA 1
ATOM 846 C C . ASP A 1 106 ? 6.231 3.866 3.065 1.00 98.50 106 ASP A C 1
ATOM 848 O O . ASP A 1 106 ? 5.426 3.914 3.994 1.00 98.50 106 ASP A O 1
ATOM 852 N N . VAL A 1 107 ? 6.578 2.705 2.499 1.00 98.44 107 VAL A N 1
ATOM 853 C CA . VAL A 1 107 ? 6.064 1.402 2.948 1.00 98.44 107 VAL A CA 1
ATOM 854 C C . VAL A 1 107 ? 6.520 1.092 4.372 1.00 98.44 107 VAL A C 1
ATOM 856 O O . VAL A 1 107 ? 5.714 0.631 5.184 1.00 98.44 107 VAL A O 1
ATOM 859 N N . ASP A 1 108 ? 7.786 1.348 4.696 1.00 98.38 108 ASP A N 1
ATOM 860 C CA . ASP A 1 108 ? 8.315 1.126 6.043 1.00 98.38 108 ASP A CA 1
ATOM 861 C C . ASP A 1 108 ? 7.657 2.063 7.064 1.00 98.38 108 ASP A C 1
ATOM 863 O O . ASP A 1 108 ? 7.295 1.626 8.159 1.00 98.38 108 ASP A O 1
ATOM 867 N N . ARG A 1 109 ? 7.412 3.322 6.689 1.00 98.50 109 ARG A N 1
ATOM 868 C CA . ARG A 1 109 ? 6.667 4.280 7.511 1.00 98.50 109 ARG A CA 1
ATOM 869 C C . ARG A 1 109 ? 5.223 3.836 7.731 1.00 98.50 109 ARG A C 1
ATOM 871 O O . ARG A 1 109 ? 4.767 3.788 8.868 1.00 98.50 109 ARG A O 1
ATOM 878 N N . LEU A 1 110 ? 4.525 3.429 6.671 1.00 98.38 110 LEU A N 1
ATOM 879 C CA . LEU A 1 110 ? 3.145 2.957 6.776 1.00 98.38 110 LEU A CA 1
ATOM 880 C C . LEU A 1 110 ? 3.044 1.700 7.653 1.00 98.38 110 LEU A C 1
ATOM 882 O O . LEU A 1 110 ? 2.098 1.550 8.422 1.00 98.38 110 LEU A O 1
ATOM 886 N N . ARG A 1 111 ? 4.037 0.806 7.590 1.00 98.44 111 ARG A N 1
ATOM 887 C CA . ARG A 1 111 ? 4.124 -0.354 8.492 1.00 98.44 111 ARG A CA 1
ATOM 888 C C . ARG A 1 111 ? 4.271 0.056 9.955 1.00 98.44 111 ARG A C 1
ATOM 890 O O . ARG A 1 111 ? 3.639 -0.563 10.808 1.00 98.44 111 ARG A O 1
ATOM 897 N N . GLN A 1 112 ? 5.076 1.077 10.246 1.00 98.62 112 GLN A N 1
ATOM 898 C CA . GLN A 1 112 ? 5.214 1.612 11.603 1.00 98.62 112 GLN A CA 1
ATOM 899 C C . GLN A 1 112 ? 3.898 2.224 12.096 1.00 98.62 112 GLN A C 1
ATOM 901 O O . GLN A 1 112 ? 3.483 1.935 13.217 1.00 98.62 112 GLN A O 1
ATOM 906 N N . ASP A 1 113 ? 3.204 2.980 11.244 1.00 98.50 113 ASP A N 1
ATOM 907 C CA . ASP A 1 113 ? 1.909 3.583 11.578 1.00 98.50 113 ASP A CA 1
ATOM 908 C C . ASP A 1 113 ? 0.843 2.510 11.858 1.00 98.50 113 ASP A C 1
ATOM 910 O O . ASP A 1 113 ? 0.118 2.594 12.849 1.00 98.50 113 ASP A O 1
ATOM 914 N N . VAL A 1 114 ? 0.785 1.447 11.046 1.00 98.38 114 VAL A N 1
ATOM 915 C CA . VAL A 1 114 ? -0.119 0.308 11.282 1.00 98.38 114 VAL A CA 1
ATOM 916 C C . VAL A 1 114 ? 0.209 -0.398 12.599 1.00 98.38 114 VAL A C 1
ATOM 918 O O . VAL A 1 114 ? -0.707 -0.727 13.351 1.00 98.38 114 VAL A O 1
ATOM 921 N N . ALA A 1 115 ? 1.489 -0.605 12.917 1.00 98.38 115 ALA A N 1
ATOM 922 C CA . ALA A 1 115 ? 1.892 -1.218 14.183 1.00 98.38 115 ALA A CA 1
ATOM 923 C C . ALA A 1 115 ? 1.514 -0.347 15.397 1.00 98.38 115 ALA A C 1
ATOM 925 O O . ALA A 1 115 ? 1.056 -0.871 16.414 1.00 98.38 115 ALA A O 1
ATOM 926 N N . ALA A 1 116 ? 1.653 0.977 15.285 1.00 98.50 116 ALA A N 1
ATOM 927 C CA . ALA A 1 116 ? 1.241 1.925 16.319 1.00 98.50 116 ALA A CA 1
ATOM 928 C C . ALA A 1 116 ? -0.288 1.965 16.497 1.00 98.50 116 ALA A C 1
ATOM 930 O O . ALA A 1 116 ? -0.787 1.992 17.622 1.00 98.50 116 ALA A O 1
ATOM 931 N N . LEU A 1 117 ? -1.050 1.911 15.401 1.00 98.50 117 LEU A N 1
ATOM 932 C CA . LEU A 1 117 ? -2.510 1.821 15.459 1.00 98.50 117 LEU A CA 1
ATOM 933 C C . LEU A 1 117 ? -2.971 0.503 16.084 1.00 98.50 117 LEU A C 1
ATOM 935 O O . LEU A 1 117 ? -3.883 0.509 16.905 1.00 98.50 117 LEU A O 1
ATOM 939 N N . GLN A 1 118 ? -2.327 -0.618 15.754 1.00 98.44 118 GLN A N 1
ATOM 940 C CA . GLN A 1 118 ? -2.650 -1.916 16.349 1.00 98.44 118 GLN A CA 1
ATOM 941 C C . GLN A 1 118 ? -2.372 -1.952 17.854 1.00 98.44 118 GLN A C 1
ATOM 943 O O . GLN A 1 118 ? -3.189 -2.481 18.608 1.00 98.44 118 GLN A O 1
ATOM 948 N N . SER A 1 119 ? -1.258 -1.375 18.314 1.00 98.25 119 SER A N 1
ATOM 949 C CA . SER A 1 119 ? -0.957 -1.316 19.749 1.00 98.25 119 SER A CA 1
ATOM 950 C C . SER A 1 119 ? -1.935 -0.408 20.502 1.00 98.25 119 SER A C 1
ATOM 952 O O . SER A 1 119 ? -2.417 -0.794 21.567 1.00 98.25 119 SER A O 1
ATOM 954 N N . SER A 1 120 ? -2.310 0.736 19.918 1.00 98.25 120 SER A N 1
ATOM 955 C CA . SER A 1 120 ? -3.347 1.627 20.455 1.00 98.25 120 SER A CA 1
ATOM 956 C C . SER A 1 120 ? -4.734 0.972 20.476 1.00 98.25 120 SER A C 1
ATOM 958 O O . SER A 1 120 ? -5.492 1.124 21.436 1.00 98.25 120 SER A O 1
ATOM 960 N N . GLN A 1 121 ? -5.073 0.191 19.451 1.00 98.25 121 GLN A N 1
ATOM 961 C CA . GLN A 1 121 ? -6.324 -0.557 19.415 1.00 98.25 121 GLN A CA 1
ATOM 962 C C . GLN A 1 121 ? -6.348 -1.652 20.488 1.00 98.25 121 GLN A C 1
ATOM 964 O O . GLN A 1 121 ? -7.364 -1.833 21.158 1.00 98.25 121 GLN A O 1
ATOM 969 N N . ALA A 1 122 ? -5.233 -2.359 20.688 1.00 98.31 122 ALA A N 1
ATOM 970 C CA . ALA A 1 122 ? -5.114 -3.370 21.731 1.00 98.31 122 ALA A CA 1
ATOM 971 C C . ALA A 1 122 ? -5.248 -2.761 23.137 1.00 98.31 122 ALA A C 1
ATOM 973 O O . ALA A 1 122 ? -5.938 -3.335 23.980 1.00 98.31 122 ALA A O 1
ATOM 974 N N . SER A 1 123 ? -4.654 -1.587 23.392 1.00 98.25 123 SER A N 1
ATOM 975 C CA . SER A 1 123 ? -4.825 -0.895 24.675 1.00 98.25 123 SER A CA 1
ATOM 976 C C . SER A 1 123 ? -6.270 -0.443 24.885 1.00 98.25 123 SER A C 1
ATOM 978 O O . SER A 1 123 ? -6.830 -0.706 25.945 1.00 98.25 123 SER A O 1
ATOM 980 N N . SER A 1 124 ? -6.911 0.130 23.861 1.00 98.12 124 SER A N 1
ATOM 981 C CA . SER A 1 124 ? -8.322 0.529 23.930 1.00 98.12 124 SER A CA 1
ATOM 982 C C . SER A 1 124 ? -9.251 -0.663 24.193 1.00 98.12 124 SER A C 1
ATOM 984 O O . SER A 1 124 ? -10.161 -0.578 25.015 1.00 98.12 124 SER A O 1
ATOM 986 N N . HIS A 1 125 ? -8.995 -1.812 23.564 1.00 98.38 125 HIS A N 1
ATOM 987 C CA . HIS A 1 125 ? -9.769 -3.028 23.811 1.00 98.38 125 HIS A CA 1
ATOM 988 C C . HIS A 1 125 ? -9.578 -3.558 25.243 1.00 98.38 125 HIS A C 1
ATOM 990 O O . HIS A 1 125 ? -10.537 -4.006 25.874 1.00 98.38 125 HIS A O 1
ATOM 996 N N . ASN A 1 126 ? -8.359 -3.481 25.784 1.00 98.19 126 ASN A N 1
ATOM 997 C CA . ASN A 1 126 ? -8.091 -3.849 27.175 1.00 98.19 126 ASN A CA 1
ATOM 998 C C . ASN A 1 126 ? -8.801 -2.912 28.163 1.00 98.19 126 ASN A C 1
ATOM 1000 O O . ASN A 1 126 ? -9.345 -3.391 29.155 1.00 98.19 126 ASN A O 1
ATOM 1004 N N . GLU A 1 127 ? -8.860 -1.609 27.880 1.00 98.25 127 GLU A N 1
ATOM 1005 C CA . GLU A 1 127 ? -9.627 -0.643 28.679 1.00 98.25 127 GLU A CA 1
ATOM 1006 C C . GLU A 1 127 ? -11.130 -0.937 28.639 1.00 98.25 127 GLU A C 1
ATOM 1008 O O . GLU A 1 127 ? -11.778 -0.964 29.683 1.00 98.25 127 GLU A O 1
ATOM 1013 N N . MET A 1 128 ? -11.692 -1.226 27.459 1.00 98.06 128 MET A N 1
ATOM 1014 C CA . MET A 1 128 ? -13.105 -1.610 27.336 1.00 98.06 128 MET A CA 1
ATOM 1015 C C . MET A 1 128 ? -13.420 -2.867 28.143 1.00 98.06 128 MET A C 1
ATOM 1017 O O . MET A 1 128 ? -14.425 -2.905 28.851 1.00 98.06 128 MET A O 1
ATOM 1021 N N . ARG A 1 129 ? -12.546 -3.875 28.075 1.00 98.38 129 ARG A N 1
ATOM 1022 C CA . ARG A 1 129 ? -12.683 -5.101 28.860 1.00 98.38 129 ARG A CA 1
ATOM 1023 C C . ARG A 1 129 ? -12.598 -4.825 30.362 1.00 98.38 129 ARG A C 1
ATOM 1025 O O . ARG A 1 129 ? -13.425 -5.330 31.110 1.00 98.38 129 ARG A O 1
ATOM 1032 N N . HIS A 1 130 ? -11.651 -3.999 30.800 1.00 98.25 130 HIS A N 1
ATOM 1033 C CA . HIS A 1 130 ? -11.531 -3.623 32.208 1.00 98.25 130 HIS A CA 1
ATOM 1034 C C . HIS A 1 130 ? -12.777 -2.884 32.710 1.00 98.25 130 HIS A C 1
ATOM 1036 O O . HIS A 1 130 ? -13.290 -3.187 33.784 1.00 98.25 130 HIS A O 1
ATOM 1042 N N . ASN A 1 131 ? -13.312 -1.965 31.903 1.00 98.06 131 ASN A N 1
ATOM 1043 C CA . ASN A 1 131 ? -14.543 -1.254 32.228 1.00 98.06 131 ASN A CA 1
ATOM 1044 C C . ASN A 1 131 ? -15.727 -2.225 32.336 1.00 98.06 131 ASN A C 1
ATOM 1046 O O . ASN A 1 131 ? -16.488 -2.138 33.294 1.00 98.06 131 ASN A O 1
ATOM 1050 N N . 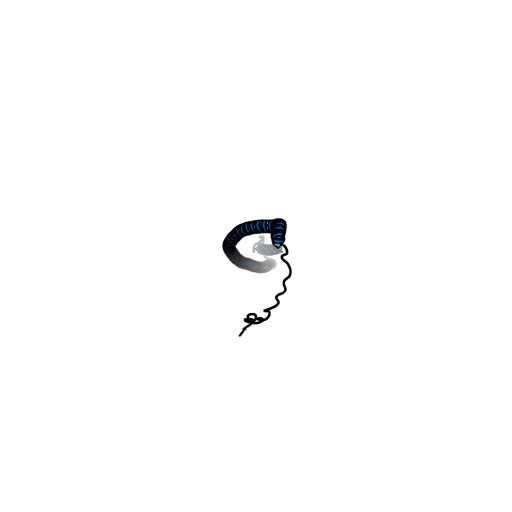GLN A 1 132 ? -15.858 -3.185 31.415 1.00 98.12 132 GLN A N 1
ATOM 1051 C CA . GLN A 1 132 ? -16.882 -4.235 31.500 1.00 98.12 132 GLN A CA 1
ATOM 1052 C C . GLN A 1 132 ? -16.757 -5.045 32.794 1.00 98.12 132 GLN A C 1
ATOM 1054 O O . GLN A 1 132 ? -17.733 -5.175 33.527 1.00 98.12 132 GLN A O 1
ATOM 1059 N N . GLU A 1 133 ? -15.549 -5.509 33.117 1.00 98.31 133 GLU A N 1
ATOM 1060 C CA . GLU A 1 133 ? -15.280 -6.251 34.351 1.00 98.31 133 GLU A CA 1
ATOM 1061 C C . GLU A 1 133 ? -15.624 -5.414 35.600 1.00 98.31 133 GLU A C 1
ATOM 1063 O O . GLU A 1 133 ? -16.216 -5.932 36.548 1.00 98.31 133 GLU A O 1
ATOM 1068 N N . SER A 1 134 ? -15.334 -4.106 35.593 1.00 98.06 134 SER A N 1
ATOM 1069 C CA . SER A 1 134 ? -15.712 -3.207 36.692 1.00 98.06 134 SER A CA 1
ATOM 1070 C C . SER A 1 134 ? -17.225 -3.006 36.816 1.00 98.06 134 SER A C 1
ATOM 1072 O O . SER A 1 134 ? -17.740 -3.006 37.933 1.00 98.06 134 SER A O 1
ATOM 1074 N N . PHE A 1 135 ? -17.946 -2.899 35.694 1.00 98.25 135 PHE A N 1
ATOM 1075 C CA . PHE A 1 135 ? -19.401 -2.757 35.693 1.00 98.25 135 PHE A CA 1
ATOM 1076 C C . PHE A 1 135 ? -20.082 -4.027 36.198 1.00 98.25 135 PHE A C 1
ATOM 1078 O O . PHE A 1 135 ? -21.026 -3.947 36.983 1.00 98.25 135 PHE A O 1
ATOM 1085 N N . ASP A 1 136 ? -19.590 -5.200 35.801 1.00 97.69 136 ASP A N 1
ATOM 1086 C CA . ASP A 1 136 ? -20.111 -6.477 36.285 1.00 97.69 136 ASP A CA 1
ATOM 1087 C C . ASP A 1 136 ? -19.852 -6.656 37.787 1.00 97.69 136 ASP A C 1
ATOM 1089 O O . ASP A 1 136 ? -20.749 -7.073 38.527 1.00 97.69 136 ASP A O 1
ATOM 1093 N N . ALA A 1 137 ? -18.663 -6.276 38.266 1.00 98.06 137 ALA A N 1
ATOM 1094 C CA . ALA A 1 137 ? -18.334 -6.283 39.690 1.00 98.06 137 ALA A CA 1
ATOM 1095 C C . ALA A 1 137 ? -19.210 -5.305 40.497 1.00 98.06 137 ALA A C 1
ATOM 1097 O O . ALA A 1 137 ? -19.706 -5.652 41.572 1.00 98.06 137 ALA A O 1
ATOM 1098 N N . GLU A 1 138 ? -19.447 -4.095 39.984 1.00 97.75 138 GLU A N 1
ATOM 1099 C CA . GLU A 1 138 ? -20.330 -3.118 40.625 1.00 97.75 138 GLU A CA 1
ATOM 1100 C C . GLU A 1 138 ? -21.779 -3.609 40.649 1.00 97.75 138 GLU A C 1
ATOM 1102 O O . GLU A 1 138 ? -22.431 -3.557 41.693 1.00 97.75 138 GLU A O 1
ATOM 1107 N N . LYS A 1 139 ? -22.259 -4.187 39.545 1.00 96.50 139 LYS A N 1
ATOM 1108 C CA . LYS A 1 139 ? -23.579 -4.812 39.474 1.00 96.50 139 LYS A CA 1
ATOM 1109 C C . LYS A 1 139 ? -23.718 -5.892 40.546 1.00 96.50 139 LYS A C 1
ATOM 1111 O O . LYS A 1 139 ? -24.668 -5.846 41.320 1.00 96.50 139 LYS A O 1
ATOM 1116 N N . GLN A 1 140 ? -22.768 -6.822 40.657 1.00 96.69 140 GLN A N 1
ATOM 1117 C CA . GLN A 1 140 ? -22.776 -7.854 41.707 1.00 96.69 140 GLN A CA 1
ATOM 1118 C C . GLN A 1 140 ? -22.792 -7.257 43.124 1.00 96.69 140 GLN A C 1
ATOM 1120 O O . GLN A 1 140 ? -23.487 -7.762 44.012 1.00 96.69 140 GLN A O 1
ATOM 1125 N N . ARG A 1 141 ? -22.074 -6.150 43.345 1.00 97.50 141 ARG A N 1
ATOM 1126 C CA . ARG A 1 141 ? -22.098 -5.430 44.622 1.00 97.50 141 ARG A CA 1
ATOM 1127 C C . ARG A 1 141 ? -23.477 -4.837 44.914 1.00 97.50 141 ARG A C 1
ATOM 1129 O O . ARG A 1 141 ? -23.948 -4.962 46.040 1.00 97.50 141 ARG A O 1
ATOM 1136 N N . ILE A 1 142 ? -24.138 -4.250 43.920 1.00 95.50 142 ILE A N 1
ATOM 1137 C CA . ILE A 1 142 ? -25.501 -3.718 44.061 1.00 95.50 142 ILE A CA 1
ATOM 1138 C C . ILE A 1 142 ? -26.485 -4.852 44.373 1.00 95.50 142 ILE A C 1
ATOM 1140 O O . ILE A 1 142 ? -27.261 -4.732 45.317 1.00 95.50 142 ILE A O 1
ATOM 1144 N N . TRP A 1 143 ? -26.398 -5.989 43.674 1.00 94.88 143 TRP A N 1
ATOM 1145 C CA . TRP A 1 143 ? -27.253 -7.151 43.955 1.00 94.88 143 TRP A CA 1
ATOM 1146 C C . TRP A 1 143 ? -27.062 -7.690 45.372 1.00 94.88 143 TRP A C 1
ATOM 1148 O O . TRP A 1 143 ? -28.048 -7.960 46.050 1.00 94.88 143 TRP A O 1
ATOM 1158 N N . SER A 1 14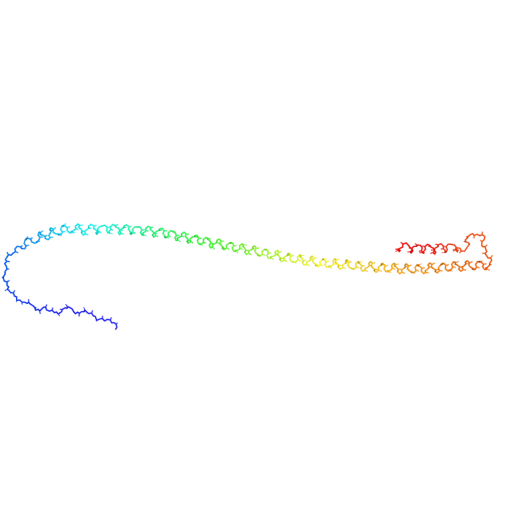4 ? -25.820 -7.796 45.856 1.00 96.06 144 SER A N 1
ATOM 1159 C CA . SER A 1 144 ? -25.577 -8.250 47.235 1.00 96.06 144 SER A CA 1
ATOM 1160 C C . SER A 1 144 ? -26.096 -7.257 48.285 1.00 96.06 144 SER A C 1
ATOM 1162 O O . SER A 1 144 ? -26.604 -7.662 49.331 1.00 96.06 144 SER A O 1
ATOM 1164 N N . GLN A 1 145 ? -26.042 -5.950 48.010 1.00 94.94 145 GLN A N 1
ATOM 1165 C CA . GLN A 1 145 ? -26.676 -4.943 48.865 1.00 94.94 145 GLN A CA 1
ATOM 1166 C C . GLN A 1 145 ? -28.201 -5.054 48.845 1.00 94.94 145 GLN A C 1
ATOM 1168 O O . GLN A 1 145 ? -28.825 -4.959 49.901 1.00 94.94 145 GLN A O 1
ATOM 1173 N N . LEU A 1 146 ? -28.796 -5.296 47.675 1.00 93.25 146 LEU A N 1
ATOM 1174 C CA . LEU A 1 146 ? -30.237 -5.474 47.535 1.00 93.25 146 LEU A CA 1
ATOM 1175 C C . LEU A 1 146 ? -30.726 -6.714 48.294 1.00 93.25 146 LEU A C 1
ATOM 1177 O O . LEU A 1 146 ? -31.737 -6.632 48.988 1.00 93.25 146 LEU A O 1
ATOM 1181 N N . THR A 1 147 ? -29.983 -7.828 48.252 1.00 93.56 147 THR A N 1
ATOM 1182 C CA . THR A 1 147 ? -30.315 -9.030 49.036 1.00 93.56 147 THR A CA 1
ATOM 1183 C C . THR A 1 147 ? -30.248 -8.774 50.541 1.00 93.56 147 THR A C 1
ATOM 1185 O O . THR A 1 147 ? -31.139 -9.198 51.269 1.00 93.56 147 THR A O 1
ATOM 1188 N N . ILE A 1 148 ? -29.260 -8.008 51.023 1.00 95.88 148 ILE A N 1
ATOM 1189 C CA . ILE A 1 148 ? -29.195 -7.619 52.444 1.00 95.88 148 ILE A CA 1
A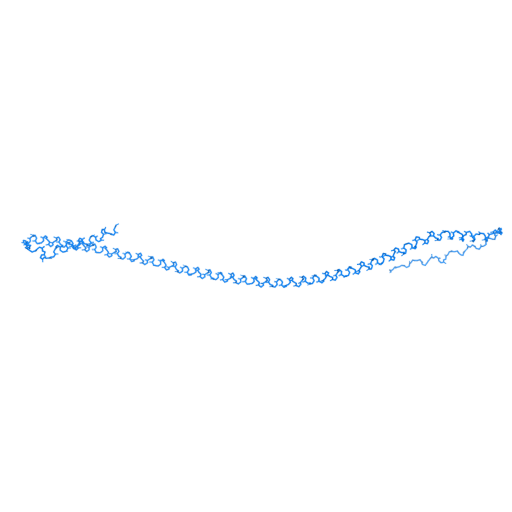TOM 1190 C C . ILE A 1 148 ? -30.395 -6.737 52.813 1.00 95.88 148 ILE A C 1
ATOM 1192 O O . ILE A 1 148 ? -31.002 -6.901 53.871 1.00 95.88 148 ILE A O 1
ATOM 1196 N N . LEU A 1 149 ? -30.763 -5.798 51.938 1.00 93.62 149 LEU A N 1
ATOM 1197 C CA . LEU A 1 149 ? -31.910 -4.917 52.153 1.00 93.62 149 LEU A CA 1
ATOM 1198 C C . LEU A 1 149 ? -33.232 -5.702 52.196 1.00 93.62 149 LEU A C 1
ATOM 1200 O O . LEU A 1 149 ? -34.128 -5.356 52.968 1.00 93.62 149 LEU A O 1
ATOM 1204 N N . GLN A 1 150 ? -33.333 -6.776 51.411 1.00 92.25 150 GLN A N 1
ATOM 1205 C CA . GLN A 1 150 ? -34.453 -7.714 51.430 1.00 92.25 150 GLN A CA 1
ATOM 1206 C C . GLN A 1 150 ? -34.532 -8.474 52.760 1.00 92.25 150 GLN A C 1
ATOM 1208 O O . GLN A 1 150 ? -35.598 -8.513 53.376 1.00 92.25 150 GLN A O 1
ATOM 1213 N N . GLU A 1 151 ? -33.420 -9.046 53.223 1.00 95.25 151 GLU A N 1
ATOM 1214 C CA . GLU A 1 151 ? -33.354 -9.735 54.519 1.00 95.25 151 GLU A CA 1
ATOM 1215 C C . GLU A 1 151 ? -33.751 -8.799 55.669 1.00 95.25 151 GLU A C 1
ATOM 1217 O O . GLU A 1 151 ? -34.518 -9.177 56.559 1.00 95.25 151 GLU A O 1
ATOM 1222 N N . LEU A 1 152 ? -33.305 -7.540 55.611 1.00 95.81 152 LEU A N 1
ATOM 1223 C CA . LEU A 1 152 ? -33.687 -6.512 56.575 1.00 95.81 152 LEU A CA 1
ATOM 1224 C C . LEU A 1 152 ? -35.190 -6.196 56.512 1.00 95.81 152 LEU A C 1
ATOM 1226 O O . LEU A 1 152 ? -35.826 -6.040 57.551 1.00 95.81 152 LEU A O 1
ATOM 1230 N N . GLY A 1 153 ? -35.767 -6.121 55.309 1.00 93.19 153 GLY A N 1
ATOM 1231 C CA . GLY A 1 153 ? -37.201 -5.907 55.105 1.00 93.19 153 GLY A CA 1
ATOM 1232 C C . GLY A 1 153 ? -38.064 -7.023 55.700 1.00 93.19 153 GLY A C 1
ATOM 1233 O O . GLY A 1 153 ? -39.070 -6.727 56.344 1.00 93.19 153 GLY A O 1
ATOM 1234 N N . LEU A 1 154 ? -37.645 -8.284 55.546 1.00 94.69 154 LEU A N 1
ATOM 1235 C CA . LEU A 1 154 ? -38.306 -9.444 56.156 1.00 94.69 154 LEU A CA 1
ATOM 1236 C C . LEU A 1 154 ? -38.212 -9.407 57.686 1.00 94.69 154 LEU A C 1
ATOM 1238 O O . LEU A 1 154 ? -39.236 -9.475 58.360 1.00 94.69 154 LEU A O 1
ATOM 1242 N N . SER A 1 155 ? -37.013 -9.185 58.232 1.00 96.75 155 SER A N 1
ATOM 1243 C CA . SER A 1 155 ? -36.805 -9.054 59.682 1.00 96.75 155 SER A CA 1
ATOM 1244 C C . SER A 1 155 ? -37.647 -7.921 60.289 1.00 96.75 155 SER A C 1
ATOM 1246 O O . SER A 1 155 ? -38.257 -8.080 61.345 1.00 96.75 155 SER A O 1
ATOM 1248 N N . LEU A 1 156 ? -37.764 -6.785 59.591 1.00 96.06 156 LEU A N 1
ATOM 1249 C CA . LEU A 1 156 ? -38.599 -5.661 60.020 1.00 96.06 156 LEU A CA 1
ATOM 1250 C C . LEU A 1 156 ? -40.095 -6.012 60.034 1.00 96.06 156 LEU A C 1
ATOM 1252 O O . LEU A 1 156 ? -40.820 -5.567 60.926 1.00 96.06 156 LEU A O 1
ATOM 1256 N N . ALA A 1 157 ? -40.556 -6.797 59.055 1.00 95.12 157 ALA A N 1
ATOM 1257 C CA . ALA A 1 157 ? -41.928 -7.293 59.009 1.00 95.12 157 ALA A CA 1
ATOM 1258 C C . ALA A 1 157 ? -42.218 -8.249 60.178 1.00 95.12 157 ALA A C 1
ATOM 1260 O O . ALA A 1 157 ? -43.262 -8.111 60.818 1.00 95.12 157 ALA A O 1
ATOM 1261 N N . ASP A 1 158 ? -41.280 -9.143 60.501 1.00 96.69 158 ASP A N 1
ATOM 1262 C CA . ASP A 1 158 ? -41.390 -10.071 61.632 1.00 96.69 158 ASP A CA 1
ATOM 1263 C C . ASP A 1 158 ? -41.418 -9.326 62.976 1.00 96.69 158 ASP A C 1
ATOM 1265 O O . ASP A 1 158 ? -42.267 -9.604 63.825 1.00 96.69 158 ASP A O 1
ATOM 1269 N N . VAL A 1 159 ? -40.554 -8.318 63.158 1.00 96.12 159 VAL A N 1
ATOM 1270 C CA . VAL A 1 159 ? -40.567 -7.453 64.352 1.00 96.12 159 VAL A CA 1
ATOM 1271 C C . VAL A 1 159 ? -41.895 -6.703 64.469 1.00 96.12 159 VAL A C 1
ATOM 1273 O O . VAL A 1 159 ? -42.468 -6.650 65.557 1.00 96.12 159 VAL A O 1
ATOM 1276 N N . ALA A 1 160 ? -42.421 -6.155 63.369 1.00 94.88 160 ALA A N 1
ATOM 1277 C CA . ALA A 1 160 ? -43.714 -5.473 63.376 1.00 94.88 160 ALA A CA 1
ATOM 1278 C C . ALA A 1 160 ? -44.866 -6.429 63.744 1.00 94.88 160 ALA A C 1
ATOM 1280 O O . ALA A 1 160 ? -45.730 -6.067 64.545 1.00 94.88 160 ALA A O 1
ATOM 1281 N N . ALA A 1 161 ? -44.861 -7.656 63.214 1.00 94.94 161 ALA A N 1
ATOM 1282 C CA . ALA A 1 161 ? -45.843 -8.685 63.552 1.00 94.94 161 ALA A CA 1
ATOM 1283 C C . ALA A 1 161 ? -45.763 -9.090 65.033 1.00 94.94 161 ALA A C 1
ATOM 1285 O O . ALA A 1 161 ? -46.791 -9.182 65.705 1.00 94.94 161 ALA A O 1
ATOM 1286 N N . PHE A 1 162 ? -44.551 -9.255 65.566 1.00 96.31 162 PHE A N 1
ATOM 1287 C CA . PHE A 1 162 ? -44.323 -9.554 66.977 1.00 96.31 162 PHE A CA 1
ATOM 1288 C C . PHE A 1 162 ? -44.784 -8.418 67.899 1.00 96.31 162 PHE A C 1
ATOM 1290 O O . PHE A 1 162 ? -45.467 -8.667 68.892 1.00 96.31 162 PHE A O 1
ATOM 1297 N N . MET A 1 163 ? -44.460 -7.162 67.568 1.00 93.50 163 MET A N 1
ATOM 1298 C CA . MET A 1 163 ? -44.928 -5.996 68.326 1.00 93.50 163 MET A CA 1
ATOM 1299 C C . MET A 1 163 ? -46.459 -5.926 68.355 1.00 93.50 163 MET A C 1
ATOM 1301 O O . MET A 1 163 ? -47.038 -5.692 69.415 1.00 93.50 163 MET A O 1
ATOM 1305 N N . TYR A 1 164 ? -47.110 -6.190 67.220 1.00 92.62 164 TYR A N 1
ATOM 1306 C CA . TYR A 1 164 ? -48.568 -6.254 67.130 1.00 92.62 164 TYR A CA 1
ATOM 1307 C C . TYR A 1 164 ? -49.155 -7.375 68.002 1.00 92.62 164 TYR A C 1
ATOM 1309 O O . TYR A 1 164 ? -50.136 -7.163 68.715 1.00 92.62 164 TYR A O 1
ATOM 1317 N N . GLU A 1 165 ? -48.541 -8.561 68.002 1.00 93.75 165 GLU A N 1
ATOM 1318 C CA . GLU A 1 165 ? -48.964 -9.680 68.851 1.00 93.75 165 GLU A CA 1
ATOM 1319 C C . GLU A 1 165 ? -48.804 -9.364 70.349 1.00 93.75 165 GLU A C 1
ATOM 1321 O O . GLU A 1 165 ? -49.683 -9.702 71.148 1.00 93.75 165 GLU A O 1
ATOM 1326 N N . ILE A 1 166 ? -47.716 -8.691 70.741 1.00 93.88 166 ILE A N 1
ATOM 1327 C CA . ILE A 1 166 ? -47.511 -8.229 72.121 1.00 93.88 166 ILE A CA 1
ATOM 1328 C C . ILE A 1 166 ? -48.591 -7.226 72.528 1.00 93.88 166 ILE A C 1
ATOM 1330 O O . ILE A 1 166 ? -49.161 -7.374 73.610 1.00 93.88 166 ILE A O 1
ATOM 1334 N N . GLU A 1 167 ? -48.893 -6.225 71.695 1.00 89.69 167 GLU A N 1
ATOM 1335 C CA . GLU A 1 167 ? -49.964 -5.260 71.980 1.00 89.69 167 GLU A CA 1
ATOM 1336 C C . GLU A 1 167 ? -51.316 -5.961 72.153 1.00 89.69 167 GLU A C 1
ATOM 1338 O O . GLU A 1 167 ? -52.058 -5.662 73.096 1.00 89.69 167 GLU A O 1
ATOM 1343 N N . LEU A 1 168 ? -51.598 -6.944 71.289 1.00 90.88 168 LEU A N 1
ATOM 1344 C CA . LEU A 1 168 ? -52.819 -7.739 71.330 1.00 90.88 168 LEU A CA 1
ATOM 1345 C C . LEU A 1 168 ? -52.930 -8.545 72.635 1.00 90.88 168 LEU A C 1
ATOM 1347 O O . LEU A 1 168 ? -53.984 -8.539 73.270 1.00 90.88 168 LEU A O 1
ATOM 1351 N N . LYS A 1 169 ? -51.847 -9.206 73.070 1.00 93.50 169 LYS A N 1
ATOM 1352 C CA . LYS A 1 169 ? -51.814 -9.984 74.324 1.00 93.50 169 LYS A CA 1
ATOM 1353 C C . LYS A 1 169 ? -51.804 -9.106 75.577 1.00 93.50 169 LYS A C 1
ATOM 1355 O O . LYS A 1 169 ? -52.354 -9.507 76.598 1.00 93.50 169 LYS A O 1
ATOM 1360 N N . GLY A 1 170 ? -51.192 -7.925 75.514 1.00 90.75 170 GLY A N 1
ATOM 1361 C CA . GLY A 1 170 ? -51.080 -6.993 76.639 1.00 90.75 170 GLY A CA 1
ATOM 1362 C C . GLY A 1 170 ? -52.347 -6.181 76.924 1.00 90.75 170 GLY A C 1
ATOM 1363 O O . GLY A 1 170 ? -52.390 -5.457 77.913 1.00 90.75 170 GLY A O 1
ATOM 1364 N N . GLY A 1 171 ? -53.375 -6.266 76.071 1.00 88.56 171 GLY A N 1
ATOM 1365 C CA . GLY A 1 171 ? -54.602 -5.474 76.208 1.00 88.56 171 GLY A CA 1
ATOM 1366 C C . GLY A 1 171 ? -54.412 -3.981 75.908 1.00 88.56 171 GLY A C 1
ATOM 1367 O O . GLY A 1 171 ? -55.340 -3.189 76.088 1.00 88.56 171 GLY A O 1
ATOM 1368 N N . TYR A 1 172 ? -53.235 -3.590 75.413 1.00 80.38 172 TYR A N 1
ATOM 1369 C CA . TYR A 1 172 ? -52.921 -2.229 74.991 1.00 80.38 172 TYR A CA 1
ATOM 1370 C C . TYR A 1 172 ? -53.491 -1.986 73.594 1.00 80.38 172 TYR A C 1
ATOM 1372 O O . TYR A 1 172 ? -52.764 -1.830 72.620 1.00 80.38 172 TYR A O 1
ATOM 1380 N N . THR A 1 173 ? -54.817 -1.937 73.479 1.00 73.19 173 THR A N 1
ATOM 1381 C CA . THR A 1 173 ? -55.456 -1.422 72.262 1.00 73.19 173 THR A CA 1
ATOM 1382 C C . THR A 1 173 ? -55.288 0.096 72.254 1.00 73.19 173 THR A C 1
ATOM 1384 O O . THR A 1 173 ? -56.096 0.853 72.794 1.00 73.19 173 THR A O 1
ATOM 1387 N N . GLY A 1 174 ? -54.149 0.555 71.731 1.00 61.22 174 GLY A N 1
ATOM 1388 C CA . GLY A 1 174 ? -53.823 1.971 71.640 1.00 61.22 174 GLY A CA 1
ATOM 1389 C C . GLY A 1 174 ? -54.945 2.731 70.934 1.00 61.22 174 GLY A C 1
ATOM 1390 O O . GLY A 1 174 ? -55.178 2.562 69.744 1.00 61.22 174 GLY A O 1
ATOM 1391 N N . ARG A 1 175 ? -55.639 3.611 71.664 1.00 67.38 175 ARG A N 1
ATOM 1392 C CA . ARG A 1 175 ? -56.737 4.458 71.152 1.00 67.38 175 ARG A CA 1
ATOM 1393 C C . ARG A 1 175 ? -56.267 5.513 70.128 1.00 67.38 175 ARG A C 1
ATOM 1395 O O . ARG A 1 175 ? -57.079 6.280 69.623 1.00 67.38 175 ARG A O 1
ATOM 1402 N N . SER A 1 176 ? -54.964 5.561 69.836 1.00 63.19 176 SER A N 1
ATOM 1403 C CA . SER A 1 176 ? -54.307 6.456 68.882 1.00 63.19 176 SER A CA 1
ATOM 1404 C C . SER A 1 176 ? -53.590 5.610 67.830 1.00 63.19 176 SER A C 1
ATOM 1406 O O . SER A 1 176 ? -52.740 4.794 68.177 1.00 63.19 176 SER A O 1
ATOM 1408 N N . GLY A 1 177 ? -53.968 5.780 66.562 1.00 71.31 177 GLY A N 1
ATOM 1409 C CA . GLY A 1 177 ? -53.816 4.797 65.480 1.00 71.31 177 GLY A CA 1
ATOM 1410 C C . GLY A 1 177 ? -52.410 4.359 65.045 1.00 71.31 177 GLY A C 1
ATOM 1411 O O . GLY A 1 177 ? -52.329 3.666 64.040 1.00 71.31 177 GLY A O 1
ATOM 1412 N N . ASP A 1 178 ? -51.331 4.735 65.740 1.00 78.31 178 ASP A N 1
ATOM 1413 C CA . ASP A 1 178 ? -49.969 4.205 65.518 1.00 78.31 178 ASP A CA 1
ATOM 1414 C C . ASP A 1 178 ? -49.027 4.566 66.691 1.00 78.31 178 ASP A C 1
ATOM 1416 O O . ASP A 1 178 ? -47.981 5.192 66.502 1.00 78.31 178 ASP A O 1
ATOM 1420 N N . ALA A 1 179 ? -49.421 4.268 67.935 1.00 72.38 179 ALA A N 1
ATOM 1421 C CA . ALA A 1 179 ? -48.685 4.728 69.122 1.00 72.38 179 ALA A CA 1
ATOM 1422 C C . ALA A 1 179 ? -47.224 4.229 69.188 1.00 72.38 179 ALA A C 1
ATOM 1424 O O . ALA A 1 179 ? -46.359 4.963 69.662 1.00 72.38 179 ALA A O 1
ATOM 1425 N N . HIS A 1 180 ? -46.937 3.034 68.661 1.00 81.00 180 HIS A N 1
ATOM 1426 C CA . HIS A 1 180 ? -45.602 2.421 68.695 1.00 81.00 180 HIS A CA 1
ATOM 1427 C C . HIS A 1 180 ? -44.910 2.337 67.325 1.00 81.00 180 HIS A C 1
ATOM 1429 O O . HIS A 1 180 ? -43.845 1.735 67.212 1.00 81.00 180 HIS A O 1
ATOM 1435 N N . GLY A 1 181 ? -45.474 2.947 66.275 1.00 89.62 181 GLY A N 1
ATOM 1436 C CA . GLY A 1 181 ? -44.857 2.947 64.944 1.00 89.62 181 GLY A CA 1
ATOM 1437 C C . GLY A 1 181 ? -44.917 1.604 64.208 1.00 89.62 181 GLY A C 1
ATOM 1438 O O . GLY A 1 181 ? -44.174 1.410 63.246 1.00 89.62 181 GLY A O 1
ATOM 1439 N N . ILE A 1 182 ? -45.773 0.676 64.641 1.00 90.62 182 ILE A N 1
ATOM 1440 C CA . ILE A 1 182 ? -45.886 -0.675 64.071 1.00 90.62 182 ILE A CA 1
ATOM 1441 C C . ILE A 1 182 ? -46.316 -0.603 62.605 1.00 90.62 182 ILE A C 1
ATOM 1443 O O . ILE A 1 182 ? -45.729 -1.273 61.751 1.00 90.62 182 ILE A O 1
ATOM 1447 N N . GLU A 1 183 ? -47.286 0.256 62.277 1.00 90.12 183 GLU A N 1
ATOM 1448 C CA . GLU A 1 183 ? -47.743 0.378 60.892 1.00 90.12 183 GLU A CA 1
ATOM 1449 C C . GLU A 1 183 ? -46.681 1.067 60.028 1.00 90.12 183 GLU A C 1
ATOM 1451 O O . GLU A 1 183 ? -46.514 0.719 58.859 1.00 90.12 183 GLU A O 1
ATOM 1456 N N . ARG A 1 184 ? -45.886 1.981 60.604 1.00 92.62 184 ARG A N 1
ATOM 1457 C CA . ARG A 1 184 ? -44.719 2.553 59.917 1.00 92.62 184 ARG A CA 1
ATOM 1458 C C . ARG A 1 184 ? -43.687 1.485 59.580 1.00 92.62 184 ARG A C 1
ATOM 1460 O O . ARG A 1 184 ? -43.279 1.440 58.423 1.00 92.62 184 ARG A O 1
ATOM 1467 N N . LEU A 1 185 ? -43.332 0.613 60.528 1.00 93.50 185 LEU A N 1
ATOM 1468 C CA . LEU A 1 185 ? -42.406 -0.505 60.300 1.00 93.50 185 LEU A CA 1
A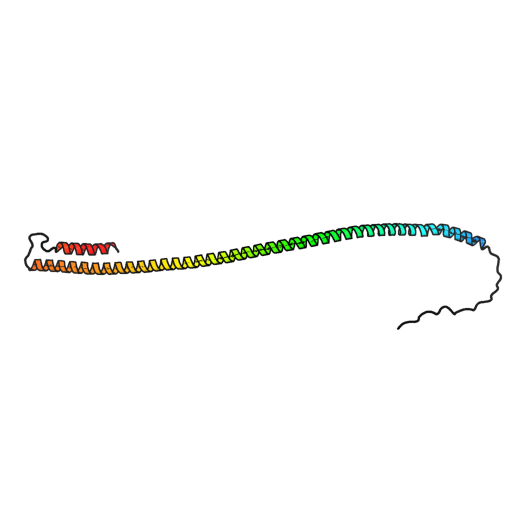TOM 1469 C C . LEU A 1 185 ? -42.906 -1.426 59.180 1.00 93.50 185 LEU A C 1
ATOM 1471 O O . LEU A 1 185 ? -42.158 -1.714 58.241 1.00 93.50 185 LEU A O 1
ATOM 1475 N N . ARG A 1 186 ? -44.194 -1.788 59.210 1.00 91.88 186 ARG A N 1
ATOM 1476 C CA . ARG A 1 186 ? -44.844 -2.599 58.172 1.00 91.88 186 ARG A CA 1
ATOM 1477 C C . ARG A 1 186 ? -44.828 -1.920 56.801 1.00 91.88 186 ARG A C 1
ATOM 1479 O O . ARG A 1 186 ? -44.521 -2.558 55.795 1.00 91.88 186 ARG A O 1
ATOM 1486 N N . GLN A 1 187 ? -45.100 -0.615 56.745 1.00 94.31 187 GLN A N 1
ATOM 1487 C CA . GLN A 1 187 ? -45.025 0.164 55.508 1.00 94.31 187 GLN A CA 1
ATOM 1488 C C . GLN A 1 187 ? -43.597 0.257 54.966 1.00 94.31 187 GLN A C 1
ATOM 1490 O O . GLN A 1 187 ? -43.410 0.170 53.753 1.00 94.31 187 GLN A O 1
ATOM 1495 N N . THR A 1 188 ? -42.587 0.428 55.823 1.00 94.69 188 THR A N 1
ATOM 1496 C CA . THR A 1 188 ? -41.181 0.384 55.393 1.00 94.69 188 THR A CA 1
ATOM 1497 C C . THR A 1 188 ? -40.802 -0.988 54.852 1.00 94.69 188 THR A C 1
ATOM 1499 O O . THR A 1 188 ? -40.226 -1.044 53.770 1.00 94.69 188 THR A O 1
ATOM 1502 N N . ALA A 1 189 ? -41.199 -2.077 55.516 1.00 93.75 189 ALA A N 1
ATOM 1503 C CA . ALA A 1 189 ? -40.968 -3.434 55.022 1.00 93.75 189 ALA A CA 1
ATOM 1504 C C . ALA A 1 189 ? -41.622 -3.658 53.645 1.00 93.75 189 ALA A C 1
ATOM 1506 O O . ALA A 1 189 ? -40.960 -4.089 52.704 1.00 93.75 189 ALA A O 1
ATOM 1507 N N . MET A 1 190 ? -42.887 -3.249 53.475 1.00 93.00 190 MET A N 1
ATOM 1508 C CA . MET A 1 190 ? -43.578 -3.319 52.180 1.00 93.00 190 MET A CA 1
ATOM 1509 C C . MET A 1 190 ? -42.915 -2.462 51.094 1.00 93.00 190 MET A C 1
ATOM 1511 O O . MET A 1 190 ? -42.914 -2.844 49.926 1.00 93.00 190 MET A O 1
ATOM 1515 N N . LYS A 1 191 ? -42.371 -1.287 51.439 1.00 93.50 191 LYS A N 1
ATOM 1516 C CA . LYS A 1 191 ? -41.637 -0.445 50.480 1.00 93.50 191 LYS A CA 1
ATOM 1517 C C . LYS A 1 191 ? -40.338 -1.110 50.035 1.00 93.50 191 LYS A C 1
ATOM 1519 O O . LYS A 1 191 ? -40.045 -1.066 48.846 1.00 93.50 191 LYS A O 1
ATOM 1524 N N . LEU A 1 192 ? -39.604 -1.738 50.955 1.00 92.69 192 LEU A N 1
ATOM 1525 C CA . LEU A 1 192 ? -38.388 -2.490 50.634 1.00 92.69 192 LEU A CA 1
ATOM 1526 C C . LEU A 1 192 ? -38.695 -3.686 49.723 1.00 92.69 192 LEU A C 1
ATOM 1528 O O . LEU A 1 192 ? -38.012 -3.870 48.722 1.00 92.69 192 LEU A O 1
ATOM 1532 N N . GLN A 1 193 ? -39.782 -4.414 49.990 1.00 90.31 193 GLN A N 1
ATOM 1533 C CA . GLN A 1 193 ? -40.226 -5.520 49.138 1.00 90.31 193 GLN A CA 1
ATOM 1534 C C . GLN A 1 193 ? -40.640 -5.052 47.730 1.00 90.31 193 GLN A C 1
ATOM 1536 O O . GLN A 1 193 ? -40.259 -5.654 46.733 1.00 90.31 193 GLN A O 1
ATOM 1541 N N . LYS A 1 194 ? -41.351 -3.921 47.615 1.00 92.44 194 LYS A N 1
ATOM 1542 C CA . LYS A 1 194 ? -41.752 -3.363 46.308 1.00 92.44 194 LYS A CA 1
ATOM 1543 C C . LYS A 1 194 ? -40.588 -2.870 45.451 1.00 92.44 194 LYS A C 1
ATOM 1545 O O . LYS A 1 194 ? -40.729 -2.816 44.233 1.00 92.44 194 LYS A O 1
ATOM 1550 N N . LEU A 1 195 ? -39.483 -2.436 46.063 1.00 87.88 195 LEU A N 1
ATOM 1551 C CA . LEU A 1 195 ? -38.292 -2.029 45.311 1.00 87.88 195 LEU A CA 1
ATOM 1552 C C . LEU A 1 195 ? -37.652 -3.224 44.596 1.00 87.88 195 LEU A C 1
ATOM 1554 O O . LEU A 1 195 ? -37.142 -3.054 43.496 1.00 87.88 195 LEU A O 1
ATOM 1558 N N . GLN A 1 196 ? -37.762 -4.421 45.171 1.00 83.38 196 GLN A N 1
ATOM 1559 C CA . GLN A 1 196 ? -37.262 -5.658 44.580 1.00 83.38 196 GLN A CA 1
ATOM 1560 C C . GLN A 1 196 ? -38.111 -6.138 43.398 1.00 83.38 196 GLN A C 1
ATOM 1562 O O . GLN A 1 196 ? -37.565 -6.456 42.345 1.00 83.38 196 GLN A O 1
ATOM 1567 N N . ASP A 1 197 ? -39.440 -6.142 43.541 1.00 86.81 197 ASP A N 1
ATOM 1568 C CA . ASP A 1 197 ? -40.358 -6.606 42.484 1.00 86.81 197 ASP A CA 1
ATOM 1569 C C . ASP A 1 197 ? -40.256 -5.782 41.190 1.00 86.81 197 ASP A C 1
ATOM 1571 O O . ASP A 1 197 ? -40.768 -6.181 40.148 1.00 86.81 197 ASP A O 1
ATOM 1575 N N . ARG A 1 198 ? -39.631 -4.603 41.255 1.00 83.31 198 ARG A N 1
ATOM 1576 C CA . ARG A 1 198 ? -39.482 -3.687 40.124 1.00 83.31 198 ARG A CA 1
ATOM 1577 C C . ARG A 1 198 ? -38.219 -3.932 39.294 1.00 83.31 198 ARG A C 1
ATOM 1579 O O . ARG A 1 198 ? -38.109 -3.343 38.222 1.00 83.31 198 ARG A O 1
ATOM 1586 N N . GLU A 1 199 ? -37.279 -4.738 39.788 1.00 68.69 199 GLU A N 1
ATOM 1587 C CA . GLU A 1 199 ? -36.010 -5.041 39.107 1.00 68.69 199 GLU A CA 1
ATOM 1588 C C . GLU A 1 199 ? -35.986 -6.412 38.407 1.00 68.69 199 GLU A C 1
ATOM 1590 O O . GLU A 1 199 ? -35.009 -6.720 37.720 1.00 68.69 199 GLU A O 1
ATOM 1595 N N . VAL A 1 200 ? -37.050 -7.213 38.549 1.00 58.75 200 VAL A N 1
ATOM 1596 C CA . VAL A 1 200 ? -37.277 -8.476 37.816 1.00 58.75 200 VAL A CA 1
ATOM 1597 C C . VAL A 1 200 ? -38.130 -8.217 36.579 1.00 58.75 200 VAL A C 1
ATOM 1599 O O . VAL A 1 200 ? -37.778 -8.760 35.509 1.00 58.75 200 VAL A O 1
#

Secondary structure (DSSP, 8-state):
--------SS-S---------------GGGHHHHHHHHHHHHHHHHHHHHHHHHHHHHHHHHHHHHHHHHHHHHHHHHHHHHHHHHHHHHHHHHHHHHHHHHHHHHHHHHHHHHHHHHHHHHHHHHHHHHHHHHHHHHHHHHHHHHHHHHHHHHHHHHHHHHHHHHHHHHT---SSTTTTSHHHHHHHHHHHHHHHTT--

Sequence (200 aa):
MDNQQNQSVAELREQSEENVHRSPPGSWTSVIPRLAVGSLVLLPFAFVPYLLVRRQLIALRRSAEAINSTFELAQRELRAAALENARLGKDDQVQTKVLLRHIQWDVDRLRQDVAALQSSQASSHNEMRHNQESFDAEKQRIWSQLTILQELGLSLADVAAFMYEIELKGGYTGRSGDAHGIERLRQTAMKLQKLQDREV

Radius of gyration: 70.64 Å; chains: 1; bounding box: 130×38×180 Å

Organism: NCBI:txid1314782

Foldseek 3Di:
DDDDDDPPPPDDDPDDPDDDDDDDPDCPVVVVVVVVVVCVVVVCVVVVVVVVVVVVVVVVVVVVVVVVVVVVVVVVVVVVVVVVVVVVVVVVVVVVVVVVVVVVVVVVVVVVVVVVVVVVVVVVVVVVVVVVVVVVVVVVVVVVVLVVLLVVLVVLLVVLVVVVVCCVVVVVPPPDDQPPCSVVSNVSSVVSVVVVVVVD